Protein AF-0000000065814463 (afdb_homodimer)

InterPro domains:
  IPR010152 CRISPR-associated protein Cas2 subtype [PF09707] (3-88)
  IPR010152 CRISPR-associated protein Cas2 subtype [TIGR01873] (3-88)

pLDDT: mean 86.1, std 22.89, range [29.83, 98.94]

Nearest PDB structures (foldseek):
  4qdl-assembly1_E  TM=9.539E-01  e=2.014E-14  Escherichia coli K-12
  4p6i-assembly1_A  TM=9.566E-01  e=2.550E-14  Escherichia coli K-12
  5dlj-assembly1_E  TM=9.667E-01  e=2.694E-13  Escherichia coli K-12
  4mak-assembly1_A  TM=1.004E+00  e=9.852E-13  Escherichia coli str. K-12 substr. MG1655
  8fyc-assembly1_A  TM=8.448E-01  e=1.968E-08  Megasphaera

GO terms:
  GO:0005515 protein binding (F, IPI)
  GO:0043571 maintenance of CRISPR repeat elements (P, IMP)
  GO:0043571 maintenance of CRISPR repeat elements (P, IDA)
  GO:0099048 CRISPR-cas system (P, IDA)

Radius of gyration: 15.55 Å; Cα contacts (8 Å, |Δi|>4): 376; chains: 2; bounding box: 33×39×37 Å

Foldseek 3Di:
DWKKKKAKFPFDVVLVVVLVVAWDPPDVRITMHDDDPVVVVVNVVSCVVGRVQMKMKMKIADPDPVRIDIFIDHDQTQGQQPDPPPSDRDGPDD/DWKKKKAKFPFDVVLVVVLVVAWDPPDVRITMHDDDPVVVVVNVVSCVVGRVQMKMKMKIADPDPVRIDIFIDHDQTQGQQPDDPPSDRDGPDD

Secondary structure (DSSP, 8-state):
-EEEEEEEES--HHHHHHHHHHSEEEETTEEEEEE-HHHHHHHHHHHHHH-TT-EEEEEEE-SSTTSEEEEEESTT-------SSS--------/-EEEEEEEES--HHHHHHHHHHSEEEETTEEEEEE-HHHHHHHHHHHHHH-TT-EEEEEEE-SSTTSEEEEEESTT-------SSS--------

Solvent-accessible surface area (backbone atoms only — not comparable to full-atom values): 10338 Å² total; per-residue (Å²): 114,34,29,35,40,39,39,50,42,78,51,46,69,67,41,54,56,57,49,54,74,74,27,47,70,68,42,98,45,33,28,40,36,55,39,41,73,68,54,50,52,52,51,50,53,49,45,74,73,42,28,78,90,12,37,35,41,38,36,34,47,44,91,54,95,61,22,52,53,58,44,50,43,48,90,88,37,30,54,58,40,81,34,70,94,71,56,55,79,51,71,69,80,129,116,32,28,36,39,38,39,50,43,78,52,46,68,68,43,55,56,57,48,53,74,75,27,45,69,66,41,98,45,32,30,40,36,55,39,41,72,65,55,51,52,51,52,49,51,51,45,73,73,43,29,78,91,11,38,35,42,38,37,34,47,44,91,53,96,63,21,52,52,57,46,50,43,48,88,88,36,31,53,58,38,81,35,70,92,70,58,55,77,52,71,70,80,130

Structure (mmCIF, N/CA/C/O backbone):
data_AF-0000000065814463-model_v1
#
loop_
_entity.id
_enti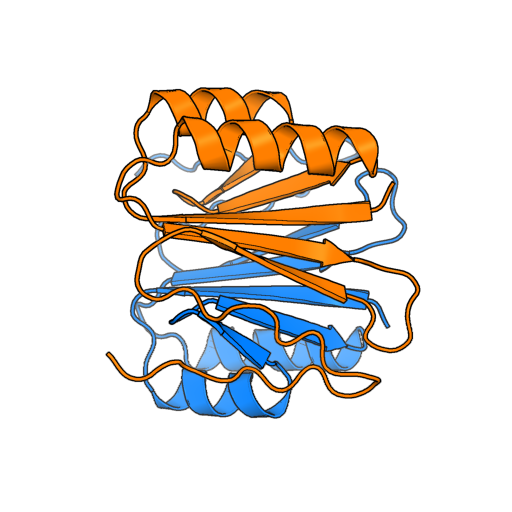ty.type
_entity.pdbx_description
1 polymer 'CRISPR-associated endoribonuclease Cas2'
#
loop_
_atom_site.group_PDB
_atom_site.id
_atom_site.type_symbol
_atom_site.label_atom_id
_atom_site.label_alt_id
_atom_site.label_comp_id
_atom_site.label_asym_id
_atom_site.label_entity_id
_atom_site.label_seq_id
_atom_site.pdbx_PDB_ins_code
_atom_site.Cartn_x
_atom_site.Cartn_y
_atom_site.Cartn_z
_atom_site.occupancy
_atom_site.B_iso_or_equiv
_atom_site.auth_seq_id
_atom_site.auth_comp_id
_atom_site.auth_asym_id
_atom_site.auth_atom_id
_atom_site.pdbx_PDB_model_num
ATOM 1 N N . MET A 1 1 ? -15.93 -7.449 -4.41 1 96.94 1 MET A N 1
ATOM 2 C CA . MET A 1 1 ? -14.617 -6.914 -4.762 1 96.94 1 MET A CA 1
ATOM 3 C C . MET A 1 1 ? -14.117 -5.965 -3.682 1 96.94 1 MET A C 1
ATOM 5 O O . MET A 1 1 ? -14.906 -5.418 -2.908 1 96.94 1 MET A O 1
ATOM 9 N N . SER A 1 2 ? -12.758 -5.91 -3.512 1 98.12 2 SER A N 1
ATOM 10 C CA . SER A 1 2 ? -12.172 -4.977 -2.557 1 98.12 2 SER A CA 1
ATOM 11 C C . SER A 1 2 ? -10.789 -4.52 -3.004 1 98.12 2 SER A C 1
ATOM 13 O O . SER A 1 2 ? -10.062 -5.266 -3.668 1 98.12 2 SER A O 1
ATOM 15 N N . MET A 1 3 ? -10.5 -3.34 -2.605 1 98.81 3 MET A N 1
ATOM 16 C CA . MET A 1 3 ? -9.18 -2.803 -2.904 1 98.81 3 MET A CA 1
ATOM 17 C C . MET A 1 3 ? -8.086 -3.68 -2.303 1 98.81 3 MET A C 1
ATOM 19 O O . MET A 1 3 ? -8.195 -4.117 -1.157 1 98.81 3 MET A O 1
ATOM 23 N N . LEU A 1 4 ? -7.074 -3.918 -3.133 1 98.94 4 LEU A N 1
ATOM 24 C CA . LEU A 1 4 ? -5.863 -4.633 -2.756 1 98.94 4 LEU A CA 1
ATOM 25 C C . LEU A 1 4 ? -4.621 -3.816 -3.094 1 98.94 4 LEU A C 1
ATOM 27 O O . LEU A 1 4 ? -4.539 -3.223 -4.172 1 98.94 4 LEU A O 1
ATOM 31 N N . VAL A 1 5 ? -3.678 -3.789 -2.15 1 98.94 5 VAL A N 1
ATOM 32 C CA . VAL A 1 5 ? -2.371 -3.197 -2.406 1 98.94 5 VAL A CA 1
ATOM 33 C C . VAL A 1 5 ? -1.274 -4.227 -2.146 1 98.94 5 VAL A C 1
ATOM 35 O O . VAL A 1 5 ? -1.29 -4.914 -1.123 1 98.94 5 VAL A O 1
ATOM 38 N N . VAL A 1 6 ? -0.369 -4.367 -3.049 1 98.94 6 VAL A N 1
ATOM 39 C CA . VAL A 1 6 ? 0.815 -5.203 -2.889 1 98.94 6 VAL A CA 1
ATOM 40 C C . VAL A 1 6 ? 2.074 -4.348 -3.014 1 98.94 6 VAL A C 1
ATOM 42 O O . VAL A 1 6 ? 2.248 -3.631 -4 1 98.94 6 VAL A O 1
ATOM 45 N N . VAL A 1 7 ? 2.904 -4.414 -2.047 1 98.69 7 VAL A N 1
ATOM 46 C CA . VAL A 1 7 ? 4.184 -3.713 -2.051 1 98.69 7 VAL A CA 1
ATOM 47 C C . VAL A 1 7 ? 5.328 -4.727 -2.084 1 98.69 7 VAL A C 1
ATOM 49 O O . VAL A 1 7 ? 5.387 -5.633 -1.251 1 98.69 7 VAL A O 1
ATOM 52 N N . THR A 1 8 ? 6.199 -4.57 -3.049 1 98.44 8 THR A N 1
ATOM 53 C CA . THR A 1 8 ? 7.277 -5.539 -3.203 1 98.44 8 THR A CA 1
ATOM 54 C C . THR A 1 8 ? 8.641 -4.859 -3.1 1 98.44 8 THR A C 1
ATOM 56 O O . THR A 1 8 ? 8.797 -3.705 -3.506 1 98.44 8 THR A O 1
ATOM 59 N N . GLU A 1 9 ? 9.586 -5.574 -2.551 1 96.31 9 GLU A N 1
ATOM 60 C CA . GLU A 1 9 ? 11 -5.215 -2.531 1 96.31 9 GLU A CA 1
ATOM 61 C C . GLU A 1 9 ? 11.875 -6.41 -2.896 1 96.31 9 GLU A C 1
ATOM 63 O O . GLU A 1 9 ? 11.75 -7.484 -2.297 1 96.31 9 GLU A O 1
ATOM 68 N N . ASN A 1 10 ? 12.742 -6.188 -3.906 1 96.62 10 ASN A N 1
ATOM 69 C CA . ASN A 1 10 ? 13.75 -7.18 -4.266 1 96.62 10 ASN A CA 1
ATOM 70 C C . ASN A 1 10 ? 13.117 -8.508 -4.664 1 96.62 10 ASN A C 1
ATOM 72 O O . ASN A 1 10 ? 13.508 -9.562 -4.168 1 96.62 10 ASN A O 1
ATOM 76 N N . VAL A 1 11 ? 12.102 -8.477 -5.547 1 98.19 11 VAL A N 1
ATOM 77 C CA . VAL A 1 11 ? 11.461 -9.695 -6.035 1 98.19 11 VAL A CA 1
ATOM 78 C C . VAL A 1 11 ? 11.867 -9.953 -7.484 1 98.19 11 VAL A C 1
ATOM 80 O O . VAL A 1 11 ? 12.188 -9.016 -8.219 1 98.19 11 VAL A O 1
ATOM 83 N N . PRO A 1 12 ? 11.82 -11.164 -7.906 1 98.56 12 PRO A N 1
ATOM 84 C CA . PRO A 1 12 ? 12.219 -11.469 -9.281 1 98.56 12 PRO A CA 1
ATOM 85 C C . PRO A 1 12 ? 11.25 -10.883 -10.312 1 98.56 12 PRO A C 1
ATOM 87 O O . PRO A 1 12 ? 10.062 -10.742 -10.039 1 98.56 12 PRO A O 1
ATOM 90 N N . PRO A 1 13 ? 11.727 -10.547 -11.547 1 98.12 13 PRO A N 1
ATOM 91 C CA . PRO A 1 13 ? 10.891 -9.992 -12.609 1 98.12 13 PRO A CA 1
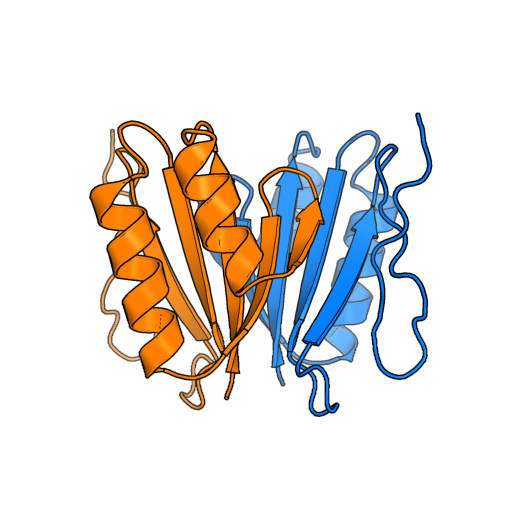ATOM 92 C C . PRO A 1 13 ? 9.68 -10.867 -12.922 1 98.12 13 PRO A C 1
ATOM 94 O O . PRO A 1 13 ? 8.617 -10.352 -13.281 1 98.12 13 PRO A O 1
ATOM 97 N N . ARG A 1 14 ? 9.828 -12.109 -12.758 1 98.56 14 ARG A N 1
ATOM 98 C CA . ARG A 1 14 ? 8.727 -13.016 -13.047 1 98.56 14 ARG A CA 1
ATOM 99 C C . ARG A 1 14 ? 7.523 -12.727 -12.156 1 98.56 14 ARG A C 1
ATOM 101 O O . ARG A 1 14 ? 6.383 -12.742 -12.625 1 98.56 14 ARG A O 1
ATOM 108 N N . LEU A 1 15 ? 7.793 -12.516 -10.922 1 98.75 15 LEU A N 1
ATOM 109 C CA . LEU A 1 15 ? 6.688 -12.18 -10.023 1 98.75 15 LEU A CA 1
ATOM 110 C C . LEU A 1 15 ? 6.066 -10.844 -10.406 1 98.75 15 LEU A C 1
ATOM 112 O O . LEU A 1 15 ? 4.84 -10.703 -10.398 1 98.75 15 LEU A O 1
ATOM 116 N N . ARG A 1 16 ? 6.918 -9.906 -10.727 1 98.62 16 ARG A N 1
ATOM 117 C CA . ARG A 1 16 ? 6.41 -8.602 -11.133 1 98.62 16 ARG A CA 1
ATOM 118 C C . ARG A 1 16 ? 5.457 -8.727 -12.32 1 98.62 16 ARG A C 1
ATOM 120 O O . ARG A 1 16 ? 4.398 -8.094 -12.344 1 98.62 16 ARG A O 1
ATOM 127 N N . GLY A 1 17 ? 5.914 -9.547 -13.281 1 98.19 17 GLY A N 1
ATOM 128 C CA . GLY A 1 17 ? 5.074 -9.781 -14.445 1 98.19 17 GLY A CA 1
ATOM 129 C C . GLY A 1 17 ? 3.742 -10.422 -14.102 1 98.19 17 GLY A C 1
ATOM 130 O O . GLY A 1 17 ? 2.707 -10.055 -14.664 1 98.19 17 GLY A O 1
ATOM 131 N N . ARG A 1 18 ? 3.701 -11.344 -13.18 1 98.31 18 ARG A N 1
ATOM 132 C CA . ARG A 1 18 ? 2.475 -12.016 -12.766 1 98.31 18 ARG A CA 1
ATOM 133 C C . ARG A 1 18 ? 1.528 -11.047 -12.062 1 98.31 18 ARG A C 1
ATOM 135 O O . ARG A 1 18 ? 0.323 -11.055 -12.32 1 98.31 18 ARG A O 1
ATOM 142 N N . LEU A 1 19 ? 2.074 -10.211 -11.188 1 98.75 19 LEU A N 1
ATOM 143 C CA . LEU A 1 19 ? 1.25 -9.25 -10.461 1 98.75 19 LEU A CA 1
ATOM 144 C C . LEU A 1 19 ? 0.574 -8.273 -11.414 1 98.75 19 LEU A C 1
ATOM 146 O O . LEU A 1 19 ? -0.575 -7.883 -11.195 1 98.75 19 LEU A O 1
ATOM 150 N N . ALA A 1 20 ? 1.27 -7.914 -12.508 1 97.75 20 ALA A N 1
ATOM 151 C CA . ALA A 1 20 ? 0.79 -6.918 -13.469 1 97.75 20 ALA A CA 1
ATOM 152 C C . ALA A 1 20 ? -0.396 -7.457 -14.266 1 97.75 20 ALA A C 1
ATOM 154 O O . ALA A 1 20 ? -1.101 -6.691 -14.93 1 97.75 20 ALA A O 1
ATOM 155 N N . ILE A 1 21 ? -0.687 -8.727 -14.195 1 97.62 21 ILE A N 1
ATOM 156 C CA . ILE A 1 21 ? -1.855 -9.312 -14.844 1 97.62 21 ILE A CA 1
ATOM 157 C C . ILE A 1 21 ? -3.125 -8.844 -14.133 1 97.62 21 ILE A C 1
ATOM 159 O O . ILE A 1 21 ? -4.152 -8.617 -14.781 1 97.62 21 ILE A O 1
ATOM 163 N N . TRP A 1 22 ? -3.035 -8.68 -12.844 1 98.06 22 TRP A N 1
ATOM 164 C CA . TRP A 1 22 ? -4.238 -8.445 -12.055 1 98.06 22 TRP A CA 1
ATOM 165 C C . TRP A 1 22 ? -4.277 -7.012 -11.523 1 98.06 22 TRP A C 1
ATOM 167 O O . TRP A 1 22 ? -5.352 -6.477 -11.234 1 98.06 22 TRP A O 1
ATOM 177 N N . LEU A 1 23 ? -3.057 -6.426 -11.359 1 98.62 23 LEU A N 1
ATOM 178 C CA . LEU A 1 23 ? -2.951 -5.172 -10.617 1 98.62 23 LEU A CA 1
ATOM 179 C C . LEU A 1 23 ? -2.248 -4.105 -11.453 1 98.62 23 LEU A C 1
ATOM 181 O O . LEU A 1 23 ? -1.504 -4.43 -12.383 1 98.62 23 LEU A O 1
ATOM 185 N N . LEU A 1 24 ? -2.473 -2.85 -11.094 1 97.62 24 LEU A N 1
ATOM 186 C CA . LEU A 1 24 ? -1.787 -1.702 -11.672 1 97.62 24 LEU A CA 1
ATOM 187 C C . LEU A 1 24 ? -0.558 -1.328 -10.852 1 97.62 24 LEU A C 1
ATOM 189 O O . LEU A 1 24 ? -0.661 -1.088 -9.648 1 97.62 24 LEU A O 1
ATOM 193 N N . GLU A 1 25 ? 0.596 -1.266 -11.461 1 97.5 25 GLU A N 1
ATOM 194 C CA . GLU A 1 25 ? 1.777 -0.756 -10.773 1 97.5 25 GLU A CA 1
ATOM 195 C C . GLU A 1 25 ? 1.806 0.77 -10.781 1 97.5 25 GLU A C 1
ATOM 197 O O . GLU A 1 25 ? 2.051 1.385 -11.82 1 97.5 25 GLU A O 1
ATOM 202 N N . VAL A 1 26 ? 1.657 1.368 -9.656 1 96.06 26 VAL A N 1
ATOM 203 C CA . VAL A 1 26 ? 1.483 2.816 -9.617 1 96.06 26 VAL A CA 1
ATOM 204 C C . VAL A 1 26 ? 2.83 3.492 -9.359 1 96.06 26 VAL A C 1
ATOM 206 O O . VAL A 1 26 ? 2.975 4.699 -9.578 1 96.06 26 VAL A O 1
ATOM 209 N N . ARG A 1 27 ? 3.74 2.719 -8.852 1 95.69 27 ARG A N 1
ATOM 210 C CA . ARG A 1 27 ? 5.16 3.016 -8.695 1 95.69 27 ARG A CA 1
ATOM 211 C C . ARG A 1 27 ? 5.984 1.732 -8.609 1 95.69 27 ARG A C 1
ATOM 213 O O . ARG A 1 27 ? 5.449 0.667 -8.297 1 95.69 27 ARG A O 1
ATOM 220 N N . ALA A 1 28 ? 7.262 1.893 -8.883 1 94.56 28 ALA A N 1
ATOM 221 C CA . ALA A 1 28 ? 8.102 0.699 -8.844 1 94.56 28 ALA A CA 1
ATOM 222 C C . ALA A 1 28 ? 7.871 -0.099 -7.566 1 94.56 28 ALA A C 1
ATOM 224 O O . ALA A 1 28 ? 8.148 0.384 -6.469 1 94.56 28 ALA A O 1
ATOM 225 N N . GLY A 1 29 ? 7.242 -1.27 -7.688 1 96.88 29 GLY A N 1
ATOM 226 C CA . GLY A 1 29 ? 7.07 -2.209 -6.59 1 96.88 29 GLY A CA 1
ATOM 227 C C . GLY A 1 29 ? 5.773 -2.004 -5.828 1 96.88 29 GLY A C 1
ATOM 228 O O . GLY A 1 29 ? 5.512 -2.691 -4.84 1 96.88 29 GLY A O 1
ATOM 229 N N . VAL A 1 30 ? 4.969 -1.026 -6.246 1 98.31 30 VAL A N 1
ATOM 230 C CA . VAL A 1 30 ? 3.695 -0.766 -5.582 1 98.31 30 VAL A CA 1
ATOM 231 C C . VAL A 1 30 ? 2.545 -1.012 -6.555 1 98.31 30 VAL A C 1
ATOM 233 O O . VAL A 1 30 ? 2.412 -0.308 -7.559 1 98.31 30 VAL A O 1
ATOM 236 N N . TYR A 1 31 ? 1.703 -1.987 -6.195 1 98.62 31 TYR A N 1
ATOM 237 C CA . TYR A 1 31 ? 0.613 -2.432 -7.055 1 98.62 31 TYR A CA 1
ATOM 238 C C . TYR A 1 31 ? -0.736 -2.23 -6.375 1 98.62 31 TYR A C 1
ATOM 240 O O . TYR A 1 31 ? -0.88 -2.488 -5.18 1 98.62 31 TYR A O 1
ATOM 248 N N . VAL A 1 32 ? -1.715 -1.785 -7.152 1 98.81 32 VAL A N 1
ATOM 249 C CA . VAL A 1 32 ? -3.057 -1.571 -6.621 1 98.81 32 VAL A CA 1
ATOM 250 C C . VAL A 1 32 ? -4.09 -2.178 -7.57 1 98.81 32 VAL A C 1
ATOM 252 O O . VAL A 1 32 ? -3.92 -2.137 -8.789 1 98.81 32 VAL A O 1
ATOM 255 N N . GLY A 1 33 ? -5.121 -2.754 -7.031 1 98.62 33 GLY A N 1
ATOM 256 C CA . GLY A 1 33 ? -6.223 -3.279 -7.82 1 98.62 33 GLY A CA 1
ATOM 257 C C . GLY A 1 33 ? -7.496 -3.463 -7.016 1 98.62 33 GLY A C 1
ATOM 258 O O . GLY A 1 33 ? -7.512 -3.236 -5.805 1 98.62 33 GLY A O 1
ATOM 259 N N . ASP A 1 34 ? -8.57 -3.689 -7.652 1 98.62 34 ASP A N 1
ATOM 260 C CA . ASP A 1 34 ? -9.859 -4.086 -7.09 1 98.62 34 ASP A CA 1
ATOM 261 C C . ASP A 1 34 ? -10.219 -5.512 -7.504 1 98.62 34 ASP A C 1
ATOM 263 O O . ASP A 1 34 ? -10.586 -5.758 -8.656 1 98.62 34 ASP A O 1
ATOM 267 N N . VAL A 1 35 ? -10.109 -6.41 -6.504 1 98.56 35 VAL A N 1
ATOM 268 C CA . VAL A 1 35 ? -10.148 -7.816 -6.891 1 98.56 35 VAL A CA 1
ATOM 269 C C . VAL A 1 35 ? -11.094 -8.578 -5.965 1 98.56 35 VAL A C 1
ATOM 271 O O . VAL A 1 35 ? -11.406 -8.117 -4.867 1 98.56 35 VAL A O 1
ATOM 274 N N . SER A 1 36 ? -11.5 -9.758 -6.445 1 98.5 36 SER A N 1
ATOM 275 C CA . SER A 1 36 ? -12.273 -10.68 -5.609 1 98.5 36 SER A CA 1
ATOM 276 C C . SER A 1 36 ? -11.383 -11.352 -4.57 1 98.5 36 SER A C 1
ATOM 278 O O . SER A 1 36 ? -10.156 -11.367 -4.707 1 98.5 36 SER A O 1
ATOM 280 N N . ALA A 1 37 ? -12.062 -11.961 -3.6 1 98.25 37 ALA A N 1
ATOM 281 C CA . ALA A 1 37 ? -11.336 -12.734 -2.598 1 98.25 37 ALA A CA 1
ATOM 282 C C . ALA A 1 37 ? -10.555 -13.883 -3.248 1 98.25 37 ALA A C 1
ATOM 284 O O . ALA A 1 37 ? -9.438 -14.195 -2.834 1 98.25 37 ALA A O 1
ATOM 285 N N . LYS A 1 38 ? -11.117 -14.477 -4.18 1 98.5 38 LYS A N 1
ATOM 286 C CA . LYS A 1 38 ? -10.484 -15.586 -4.887 1 98.5 38 LYS A CA 1
ATOM 287 C C . LYS A 1 38 ? -9.203 -15.125 -5.582 1 98.5 38 LYS A C 1
ATOM 289 O O . LYS A 1 38 ? -8.164 -15.781 -5.469 1 98.5 38 LYS A O 1
ATOM 294 N N . ILE A 1 39 ? -9.266 -14.023 -6.293 1 98.69 39 ILE A N 1
ATOM 295 C CA . ILE A 1 39 ? -8.102 -13.484 -6.988 1 98.69 39 ILE A CA 1
ATOM 296 C C . ILE A 1 39 ? -7.039 -13.07 -5.973 1 98.69 39 ILE A C 1
ATOM 298 O O . ILE A 1 39 ? -5.848 -13.297 -6.184 1 98.69 39 ILE A O 1
ATOM 302 N N . ARG A 1 40 ? -7.488 -12.547 -4.898 1 98.81 40 ARG A N 1
ATOM 303 C CA . ARG A 1 40 ? -6.566 -12.18 -3.828 1 98.81 40 ARG A CA 1
ATOM 304 C C . ARG A 1 40 ? -5.777 -13.391 -3.35 1 98.81 40 ARG A C 1
ATOM 306 O O . ARG A 1 40 ? -4.559 -13.32 -3.176 1 98.81 40 ARG A O 1
ATOM 313 N N . GLU A 1 41 ? -6.477 -14.461 -3.143 1 98.44 41 GLU A N 1
ATOM 314 C CA . GLU A 1 41 ? -5.824 -15.688 -2.695 1 98.44 41 GLU A CA 1
ATOM 315 C C . GLU A 1 41 ? -4.867 -16.219 -3.756 1 98.44 41 GLU A C 1
ATOM 317 O O . GLU A 1 41 ? -3.787 -16.719 -3.43 1 98.44 41 GLU A O 1
ATOM 322 N N . MET A 1 42 ? -5.25 -16.141 -4.969 1 98.5 42 MET A N 1
ATOM 323 C CA . MET A 1 42 ? -4.406 -16.562 -6.082 1 98.5 42 MET A CA 1
ATOM 324 C C . MET A 1 42 ? -3.129 -15.727 -6.145 1 98.5 42 MET A C 1
ATOM 326 O O . MET A 1 42 ? -2.043 -16.266 -6.367 1 98.5 42 MET A O 1
ATOM 330 N N . ILE A 1 43 ? -3.262 -14.453 -5.984 1 98.88 43 ILE A N 1
ATOM 331 C CA . ILE A 1 43 ? -2.107 -13.562 -5.992 1 98.88 43 ILE A CA 1
ATOM 332 C C . ILE A 1 43 ? -1.145 -13.953 -4.875 1 98.88 43 ILE A C 1
ATOM 334 O O . ILE A 1 43 ? 0.069 -14.016 -5.086 1 98.88 43 ILE A O 1
ATOM 338 N N . TRP A 1 44 ? -1.676 -14.258 -3.746 1 98.62 44 TRP A N 1
ATOM 339 C CA . TRP A 1 44 ? -0.815 -14.648 -2.635 1 98.62 44 TRP A CA 1
ATOM 340 C C . TRP A 1 44 ? -0.049 -15.93 -2.963 1 98.62 44 TRP A C 1
ATOM 342 O O . TRP A 1 44 ? 1.122 -16.062 -2.602 1 98.62 44 TRP A O 1
ATOM 352 N N . GLU A 1 45 ? -0.719 -16.844 -3.611 1 98.5 45 GLU A N 1
ATOM 353 C CA . GLU A 1 45 ? -0.055 -18.078 -4.016 1 98.5 45 GLU A CA 1
ATOM 354 C C . GLU A 1 45 ? 1.116 -17.781 -4.953 1 98.5 45 GLU A C 1
ATOM 356 O O . GLU A 1 45 ? 2.172 -18.422 -4.844 1 98.5 45 GLU A O 1
ATOM 361 N N . GLN A 1 46 ? 0.918 -16.828 -5.918 1 98.69 46 GLN A N 1
ATOM 362 C CA . GLN A 1 46 ? 2.01 -16.422 -6.801 1 98.69 46 GLN A CA 1
ATOM 363 C C . GLN A 1 46 ? 3.162 -15.812 -6.008 1 98.69 46 GLN A C 1
ATOM 365 O O . GLN A 1 46 ? 4.328 -16.109 -6.273 1 98.69 46 GLN A O 1
ATOM 370 N N . ILE A 1 47 ? 2.889 -15.031 -5.016 1 98.56 47 ILE A N 1
ATOM 371 C CA . ILE A 1 47 ? 3.891 -14.383 -4.18 1 98.56 47 ILE A CA 1
ATOM 372 C C . ILE A 1 47 ? 4.676 -15.438 -3.404 1 98.56 47 ILE A C 1
ATOM 374 O O . ILE A 1 47 ? 5.91 -15.445 -3.428 1 98.56 47 ILE A O 1
ATOM 378 N N . ALA A 1 48 ? 3.982 -16.312 -2.807 1 97.75 48 ALA A N 1
ATOM 379 C CA . ALA A 1 48 ? 4.605 -17.344 -1.983 1 97.75 48 ALA A CA 1
ATOM 380 C C . ALA A 1 48 ? 5.52 -18.234 -2.82 1 97.75 48 ALA A C 1
ATOM 382 O O . ALA A 1 48 ? 6.559 -18.688 -2.342 1 97.75 48 ALA A O 1
ATOM 383 N N . GLY A 1 49 ? 5.215 -18.438 -4.02 1 98 49 GLY A N 1
ATOM 384 C CA . GLY A 1 49 ? 5.949 -19.359 -4.879 1 98 49 GLY A CA 1
ATOM 385 C C . GLY A 1 49 ? 7.082 -18.688 -5.633 1 98 49 GLY A C 1
ATOM 386 O O . GLY A 1 49 ? 8.031 -19.359 -6.051 1 98 49 GLY A O 1
ATOM 387 N N . LEU A 1 50 ? 6.969 -17.312 -5.809 1 98.44 50 LEU A N 1
ATOM 388 C CA . LEU A 1 50 ? 7.871 -16.703 -6.781 1 98.44 50 LEU A CA 1
ATOM 389 C C . LEU A 1 50 ? 8.703 -15.602 -6.145 1 98.44 50 LEU A C 1
ATOM 391 O O . LEU A 1 50 ? 9.656 -15.109 -6.746 1 98.44 50 LEU A O 1
ATOM 395 N N . ALA A 1 51 ? 8.492 -15.156 -4.844 1 97.81 51 ALA A N 1
ATOM 396 C CA . ALA A 1 51 ? 9.125 -13.969 -4.273 1 97.81 51 ALA A CA 1
ATOM 397 C C . ALA A 1 51 ? 10.562 -14.25 -3.869 1 97.81 51 ALA A C 1
ATOM 399 O O . ALA A 1 51 ? 11.375 -13.328 -3.742 1 97.81 51 ALA A O 1
ATOM 400 N N . GLU A 1 52 ? 10.891 -15.578 -3.697 1 96.81 52 GLU A N 1
ATOM 401 C CA . GLU A 1 52 ? 12.242 -15.961 -3.299 1 96.81 52 GLU A CA 1
ATOM 402 C C . GLU A 1 52 ? 12.688 -15.203 -2.051 1 96.81 52 GLU A C 1
ATOM 404 O O . GLU A 1 52 ? 12.039 -15.289 -1.004 1 96.81 52 GLU A O 1
ATOM 409 N N . GLU A 1 53 ? 13.766 -14.453 -2.084 1 95.06 53 GLU A N 1
ATOM 410 C CA . GLU A 1 53 ? 14.297 -13.766 -0.908 1 95.06 53 GLU A CA 1
ATOM 411 C C . GLU A 1 53 ? 13.719 -12.359 -0.787 1 95.06 53 GLU A C 1
ATOM 413 O O . GLU A 1 53 ? 14.203 -11.555 0.013 1 95.06 53 GLU A O 1
ATOM 418 N N . GLY A 1 54 ? 12.75 -12.086 -1.687 1 97.06 54 GLY A N 1
ATOM 419 C CA . GLY A 1 54 ? 12.164 -10.758 -1.66 1 97.06 54 GLY A CA 1
ATOM 420 C C . GLY A 1 54 ? 11.234 -10.539 -0.479 1 97.06 54 GLY A C 1
ATOM 421 O O . GLY A 1 54 ? 11.047 -11.43 0.347 1 97.06 54 GLY A O 1
ATOM 422 N N . ASN A 1 55 ? 10.789 -9.367 -0.294 1 96.31 55 ASN A N 1
ATOM 423 C CA . ASN A 1 55 ? 9.828 -8.961 0.723 1 96.31 55 ASN A CA 1
ATOM 424 C C . ASN A 1 55 ? 8.531 -8.445 0.097 1 96.31 55 ASN A C 1
ATOM 426 O O . ASN A 1 55 ? 8.562 -7.75 -0.919 1 96.31 55 ASN A O 1
ATOM 430 N N . VAL A 1 56 ? 7.434 -8.844 0.707 1 98.19 56 VAL A N 1
ATOM 431 C CA . VAL A 1 56 ? 6.148 -8.414 0.17 1 98.19 56 VAL A CA 1
ATOM 432 C C . VAL A 1 56 ? 5.199 -8.07 1.316 1 98.19 56 VAL A C 1
ATOM 434 O O . VAL A 1 56 ? 5.141 -8.781 2.318 1 98.19 56 VAL A O 1
ATOM 437 N N . VAL A 1 57 ? 4.535 -7.008 1.218 1 98.12 57 VAL A N 1
ATOM 438 C CA . VAL A 1 57 ? 3.328 -6.723 1.988 1 98.12 57 VAL A CA 1
ATOM 439 C C . VAL A 1 57 ? 2.102 -6.812 1.083 1 98.12 57 VAL A C 1
ATOM 441 O O . VAL A 1 57 ? 2.102 -6.277 -0.027 1 98.12 57 VAL A O 1
ATOM 444 N N . MET A 1 58 ? 1.071 -7.477 1.459 1 98.81 58 MET A N 1
ATOM 445 C CA . MET A 1 58 ? -0.24 -7.465 0.817 1 98.81 58 MET A CA 1
ATOM 446 C C . MET A 1 58 ? -1.319 -7.004 1.792 1 98.81 58 MET A C 1
ATOM 448 O O . MET A 1 58 ? -1.484 -7.59 2.863 1 98.81 58 MET A O 1
ATOM 452 N N . ALA A 1 59 ? -1.979 -5.945 1.522 1 98.69 59 ALA A N 1
ATOM 453 C CA . ALA A 1 59 ? -3.049 -5.387 2.346 1 98.69 59 ALA A CA 1
ATOM 454 C C . ALA A 1 59 ? -4.336 -5.227 1.541 1 98.69 59 ALA A C 1
ATOM 456 O O . ALA A 1 59 ? -4.293 -4.902 0.351 1 98.69 59 ALA A O 1
ATOM 457 N N . TRP A 1 60 ? -5.488 -5.414 2.191 1 98.81 60 TRP A N 1
ATOM 458 C CA . TRP A 1 60 ? -6.742 -5.297 1.455 1 98.81 60 TRP A CA 1
ATOM 459 C C . TRP A 1 60 ? -7.863 -4.816 2.367 1 98.81 60 TRP A C 1
ATOM 461 O O . TRP A 1 60 ? -7.797 -4.98 3.586 1 98.81 60 TRP A O 1
ATOM 471 N N . ALA A 1 61 ? -8.836 -4.18 1.743 1 98.75 61 ALA A N 1
ATOM 472 C CA . ALA A 1 61 ? -9.992 -3.65 2.455 1 98.75 61 ALA A CA 1
ATOM 473 C C . ALA A 1 61 ? -10.953 -4.77 2.857 1 98.75 61 ALA A C 1
ATOM 475 O O . ALA A 1 61 ? -11.18 -5.703 2.084 1 98.75 61 ALA A O 1
ATOM 476 N N . THR A 1 62 ? -11.398 -4.719 4.059 1 97.38 62 THR A N 1
ATOM 477 C CA . THR A 1 62 ? -12.43 -5.637 4.551 1 97.38 62 THR A CA 1
ATOM 478 C C . THR A 1 62 ? -13.578 -4.867 5.191 1 97.38 62 THR A C 1
ATOM 480 O O . THR A 1 62 ? -13.469 -3.662 5.434 1 97.38 62 THR A O 1
ATOM 483 N N . ASN A 1 63 ? -14.695 -5.59 5.406 1 94.69 63 ASN A N 1
ATOM 484 C CA . ASN A 1 63 ? -15.852 -4.98 6.051 1 94.69 63 ASN A CA 1
ATOM 485 C C . ASN A 1 63 ? -15.836 -5.199 7.559 1 94.69 63 ASN A C 1
ATOM 487 O O . ASN A 1 63 ? -16.812 -4.918 8.242 1 94.69 63 ASN A O 1
ATOM 491 N N . THR A 1 64 ? -14.719 -5.652 8.023 1 92.94 64 THR A N 1
ATOM 492 C CA . THR A 1 64 ? -14.609 -5.809 9.469 1 92.94 64 THR A CA 1
ATOM 493 C C . THR A 1 64 ? -14.453 -4.449 10.148 1 92.94 64 THR A C 1
ATOM 495 O O . THR A 1 64 ? -14.328 -3.424 9.477 1 92.94 64 THR A O 1
ATOM 498 N N . GLU A 1 65 ? -14.414 -4.414 11.484 1 92.19 65 GLU A N 1
ATOM 499 C CA . GLU A 1 65 ? -14.297 -3.184 12.266 1 92.19 65 GLU A CA 1
ATOM 500 C C . GLU A 1 65 ? -12.984 -2.465 11.961 1 92.19 65 GLU A C 1
ATOM 502 O O . GLU A 1 65 ? -12.945 -1.233 11.906 1 92.19 65 GLU A O 1
ATOM 507 N N . THR A 1 66 ? -11.922 -3.225 11.68 1 94.88 66 THR A N 1
ATOM 508 C CA . THR A 1 66 ? -10.617 -2.637 11.414 1 94.88 66 THR A CA 1
ATOM 509 C C . THR A 1 66 ? -10.578 -2.012 10.023 1 94.88 66 THR A C 1
ATOM 511 O O . THR A 1 66 ? -9.758 -1.13 9.758 1 94.88 66 THR A O 1
ATOM 514 N N . GLY A 1 67 ? -11.43 -2.518 9.148 1 96.88 67 GLY A N 1
ATOM 515 C CA . GLY A 1 67 ? -11.562 -1.973 7.809 1 96.88 67 GLY A CA 1
ATOM 516 C C . GLY A 1 67 ? -10.547 -2.535 6.832 1 96.88 67 GLY A C 1
ATOM 517 O O . GLY A 1 67 ? -10.602 -2.246 5.633 1 96.88 67 GLY A O 1
ATOM 518 N N . PHE A 1 68 ? -9.57 -3.297 7.43 1 98.19 68 PHE A N 1
ATOM 519 C CA . PHE A 1 68 ? -8.547 -3.859 6.555 1 98.19 68 PHE A CA 1
ATOM 520 C C . PHE A 1 68 ? -7.906 -5.086 7.188 1 98.19 68 PHE A C 1
ATOM 522 O O . PHE A 1 68 ? -8.055 -5.316 8.391 1 98.19 68 PHE A O 1
ATOM 529 N N . GLU A 1 69 ? -7.211 -5.855 6.355 1 97.5 69 GLU A N 1
ATOM 530 C CA . GLU A 1 69 ? -6.32 -6.949 6.738 1 97.5 69 GLU A CA 1
ATOM 531 C C . GLU A 1 69 ? -5.02 -6.906 5.941 1 97.5 69 GLU A C 1
ATOM 533 O O . GLU A 1 69 ? -4.914 -6.176 4.953 1 97.5 69 GLU A O 1
ATOM 538 N N . PHE A 1 70 ? -3.988 -7.625 6.395 1 97.31 70 PHE A N 1
ATOM 539 C CA . PHE A 1 70 ? -2.74 -7.68 5.641 1 97.31 70 PHE A CA 1
ATOM 540 C C . PHE A 1 70 ? -1.963 -8.945 5.973 1 97.31 70 PHE A C 1
ATOM 542 O O . PHE A 1 70 ? -2.234 -9.602 6.984 1 97.31 70 PHE A O 1
ATOM 549 N N . GLN A 1 71 ? -1.094 -9.258 5.07 1 96.06 71 GLN A N 1
ATOM 550 C CA . GLN A 1 71 ? -0.096 -10.305 5.254 1 96.06 71 GLN A CA 1
ATOM 551 C C . GLN A 1 71 ? 1.26 -9.875 4.703 1 96.06 71 GLN A C 1
ATOM 553 O O . GLN A 1 71 ? 1.336 -8.992 3.842 1 96.06 71 GLN A O 1
ATOM 558 N N . THR A 1 72 ? 2.275 -10.445 5.281 1 96.69 72 THR A N 1
ATOM 559 C CA . THR A 1 72 ? 3.627 -10.148 4.824 1 96.69 72 THR A CA 1
ATOM 560 C C . THR A 1 72 ? 4.355 -11.422 4.41 1 96.69 72 THR A C 1
ATOM 562 O O . THR A 1 72 ? 4.035 -12.508 4.895 1 96.69 72 THR A O 1
ATOM 565 N N . PHE A 1 73 ? 5.23 -11.312 3.482 1 96.06 73 PHE A N 1
ATOM 566 C CA . PHE A 1 73 ? 6.148 -12.352 3.029 1 96.06 73 PHE A CA 1
ATOM 567 C C . PHE A 1 73 ? 7.594 -11.891 3.154 1 96.06 73 PHE A C 1
ATOM 569 O O . PHE A 1 73 ? 7.91 -10.734 2.844 1 96.06 73 PHE A O 1
ATOM 576 N N . GLY A 1 74 ? 8.539 -12.836 3.584 1 93.81 74 GLY A N 1
ATOM 577 C CA . GLY A 1 74 ? 9.961 -12.531 3.689 1 93.81 74 GLY A CA 1
ATOM 578 C C . GLY A 1 74 ? 10.438 -12.414 5.121 1 93.81 74 GLY A C 1
ATOM 579 O O . GLY A 1 74 ? 9.68 -12.656 6.062 1 93.81 74 GLY A O 1
ATOM 580 N N . LEU A 1 75 ? 11.75 -12.367 5.453 1 78.69 75 LEU A N 1
ATOM 581 C CA . LEU A 1 75 ? 12.414 -12.484 6.746 1 78.69 75 LEU A CA 1
ATOM 582 C C . LEU A 1 75 ? 11.836 -11.484 7.746 1 78.69 75 LEU A C 1
ATOM 584 O O . LEU A 1 75 ? 11.688 -11.797 8.93 1 78.69 75 LEU A O 1
ATOM 588 N N . ASN A 1 76 ? 11.75 -10.234 7.48 1 63.22 76 ASN A N 1
ATOM 589 C CA . ASN A 1 76 ? 11.242 -9.305 8.484 1 63.22 76 ASN A CA 1
ATOM 590 C C . ASN A 1 76 ? 9.719 -9.242 8.469 1 63.22 76 ASN A C 1
ATOM 592 O O . ASN A 1 76 ? 9.133 -8.156 8.453 1 63.22 76 ASN A O 1
ATOM 596 N N . ARG A 1 77 ? 9.195 -10.594 8.422 1 59.22 77 ARG A N 1
ATOM 597 C CA . ARG A 1 77 ? 7.738 -10.68 8.344 1 59.22 77 ARG A CA 1
ATOM 598 C C . ARG A 1 77 ? 7.09 -10.234 9.648 1 59.22 77 ARG A C 1
ATOM 600 O O . ARG A 1 77 ? 7.508 -10.656 10.734 1 59.22 77 ARG A O 1
ATOM 607 N N . ARG A 1 78 ? 6.496 -9.102 9.695 1 51.91 78 ARG A N 1
ATOM 608 C CA . ARG A 1 78 ? 5.547 -8.852 10.773 1 51.91 78 ARG A CA 1
ATOM 609 C C . ARG A 1 78 ? 4.293 -9.703 10.617 1 51.91 78 ARG A C 1
ATOM 611 O O . ARG A 1 78 ? 3.693 -9.734 9.539 1 51.91 78 ARG A O 1
ATOM 618 N N . THR A 1 79 ? 4.371 -10.984 11.102 1 48.41 79 THR A N 1
ATOM 619 C CA . THR A 1 79 ? 3.156 -11.781 10.992 1 48.41 79 THR A CA 1
ATOM 620 C C . THR A 1 79 ? 1.95 -11.016 11.523 1 48.41 79 THR A C 1
ATOM 622 O O . THR A 1 79 ? 1.997 -10.453 12.617 1 48.41 79 THR A O 1
ATOM 625 N N . PRO A 1 80 ? 0.917 -10.883 10.562 1 48.25 80 PRO A N 1
ATOM 626 C CA . PRO A 1 80 ? -0.3 -10.289 11.125 1 48.25 80 PRO A CA 1
ATOM 627 C C . PRO A 1 80 ? -0.736 -10.961 12.43 1 48.25 80 PRO A C 1
ATOM 629 O O . PRO A 1 80 ? -0.75 -12.188 12.523 1 48.25 80 PRO A O 1
ATOM 632 N N . VAL A 1 81 ? -0.324 -10.562 13.477 1 41.34 81 VAL A N 1
ATOM 633 C CA . VAL A 1 81 ? -0.896 -11.141 14.688 1 41.34 81 VAL A CA 1
ATOM 634 C C . VAL A 1 81 ? -2.416 -11.203 14.562 1 41.34 81 VAL A C 1
ATOM 636 O O . VAL A 1 81 ? -3.045 -10.258 14.086 1 41.34 81 VAL A O 1
ATOM 639 N N . ASP A 1 82 ? -2.881 -12.391 14.305 1 40.78 82 ASP A N 1
ATOM 640 C CA . ASP A 1 82 ? -4.316 -12.594 14.477 1 40.78 82 ASP A CA 1
ATOM 641 C C . ASP A 1 82 ? -4.852 -11.727 15.617 1 40.78 82 ASP A C 1
ATOM 643 O O . ASP A 1 82 ? -4.711 -12.078 16.797 1 40.78 82 ASP A O 1
ATOM 647 N N . LEU A 1 83 ? -4.539 -10.438 15.672 1 37.16 83 LEU A N 1
ATOM 648 C CA . LEU A 1 83 ? -5.168 -9.836 16.844 1 37.16 83 LEU A CA 1
ATOM 649 C C . LEU A 1 83 ? -6.664 -10.141 16.875 1 37.16 83 LEU A C 1
ATOM 651 O O . LEU A 1 83 ? -7.305 -10.227 15.82 1 37.16 83 LEU A O 1
ATOM 655 N N . ASP A 1 84 ? -7.293 -10.711 17.812 1 39.69 84 ASP A N 1
ATOM 656 C CA . ASP A 1 84 ? -8.703 -10.453 18.094 1 39.69 84 ASP A CA 1
ATOM 657 C C . ASP A 1 84 ? -9.125 -9.086 17.547 1 39.69 84 ASP A C 1
ATOM 659 O O . ASP A 1 84 ? -8.312 -8.367 16.953 1 39.69 84 ASP A O 1
ATOM 663 N N . GLY A 1 85 ? -9.906 -8.164 18.062 1 37.81 85 GLY A N 1
ATOM 664 C CA . GLY A 1 85 ? -10.227 -6.809 17.641 1 37.81 85 GLY A CA 1
ATOM 665 C C . GLY A 1 85 ? -9.008 -6.031 17.172 1 37.81 85 GLY A C 1
ATOM 666 O O . GLY A 1 85 ? -9.062 -5.32 16.156 1 37.81 85 GLY A O 1
ATOM 667 N N . LEU A 1 86 ? -7.887 -5.645 18 1 34.91 86 LEU A N 1
ATOM 668 C CA . LEU A 1 86 ? -6.742 -4.766 17.766 1 34.91 86 LEU A CA 1
ATOM 669 C C . LEU A 1 86 ? -5.574 -5.543 17.172 1 34.91 86 LEU A C 1
ATOM 671 O O . LEU A 1 86 ? -5.016 -6.426 17.828 1 34.91 86 LEU A O 1
ATOM 675 N N . ARG A 1 87 ? -5.543 -5.977 16.062 1 38.03 87 ARG A N 1
ATOM 676 C CA . ARG A 1 87 ? -4.41 -6.664 15.445 1 38.03 87 ARG A CA 1
ATOM 677 C C . ARG A 1 87 ? -3.115 -5.891 15.664 1 38.03 87 ARG A C 1
ATOM 679 O O . ARG A 1 87 ? -2.934 -4.805 15.102 1 38.03 87 ARG A O 1
ATOM 686 N N . LEU A 1 88 ? -2.49 -5.984 16.906 1 34.28 88 LEU A N 1
ATOM 687 C CA . LEU A 1 88 ? -1.225 -5.406 17.344 1 34.28 88 LEU A CA 1
ATOM 688 C C . LEU A 1 88 ? -0.053 -6.043 16.594 1 34.28 88 LEU A C 1
ATOM 690 O O . LEU A 1 88 ? -0.052 -7.25 16.344 1 34.28 88 LEU A O 1
ATOM 694 N N . VAL A 1 89 ? 0.637 -5.34 15.852 1 39.56 89 VAL A N 1
ATOM 695 C CA . VAL A 1 89 ? 1.757 -5.73 15 1 39.56 89 VAL A CA 1
ATOM 696 C C . VAL A 1 89 ? 2.934 -6.176 15.867 1 39.56 89 VAL A C 1
ATOM 698 O O . VAL A 1 89 ? 3.365 -5.441 16.766 1 39.56 89 VAL A O 1
ATOM 701 N N . SER A 1 90 ? 3.107 -7.477 16.297 1 37.06 90 SER A N 1
ATOM 702 C CA . SER A 1 90 ? 4.297 -7.922 17.016 1 37.06 90 SER A CA 1
ATOM 703 C C . SER A 1 90 ? 5.477 -8.109 16.078 1 37.06 90 SER A C 1
ATOM 705 O O . SER A 1 90 ? 5.32 -8.648 14.977 1 37.06 90 SER A O 1
ATOM 707 N N . PHE A 1 91 ? 6.473 -7.336 16.25 1 37.28 91 PHE A N 1
ATOM 708 C CA . PHE A 1 91 ? 7.727 -7.41 15.5 1 37.28 91 PHE A CA 1
ATOM 709 C C . PHE A 1 91 ? 8.602 -8.539 16.031 1 37.28 91 PHE A C 1
ATOM 711 O O . PHE A 1 91 ? 8.766 -8.688 17.25 1 37.28 91 PHE A O 1
ATOM 718 N N . LEU A 1 92 ? 8.641 -9.648 15.469 1 34.41 92 LEU A N 1
ATOM 719 C CA . LEU A 1 92 ? 9.672 -10.562 15.945 1 34.41 92 LEU A CA 1
ATOM 720 C C . LEU A 1 92 ? 11.055 -9.961 15.781 1 34.41 92 LEU A C 1
ATOM 722 O O . LEU A 1 92 ? 11.383 -9.422 14.719 1 34.41 92 LEU A O 1
ATOM 726 N N . PRO A 1 93 ? 11.68 -9.719 17.031 1 32.16 93 PRO A N 1
ATOM 727 C CA . PRO A 1 93 ? 13.07 -9.25 17.031 1 32.16 93 PRO A CA 1
ATOM 728 C C . PRO A 1 93 ? 13.961 -10.039 16.078 1 32.16 93 PRO A C 1
ATOM 730 O O . PRO A 1 93 ? 13.742 -11.242 15.875 1 32.16 93 PRO A O 1
ATOM 733 N N . VAL A 1 94 ? 14.602 -9.281 15.117 1 29.97 94 VAL A N 1
ATOM 734 C CA . VAL A 1 94 ? 15.766 -9.953 14.539 1 29.97 94 VAL A CA 1
ATOM 735 C C . VAL A 1 94 ? 16.812 -10.18 15.625 1 29.97 94 VAL A C 1
ATOM 737 O O . VAL A 1 94 ? 16.922 -9.398 16.562 1 29.97 94 VAL A O 1
ATOM 740 N N . MET B 1 1 ? -15.688 5.887 6.273 1 96.94 1 MET B N 1
ATOM 741 C CA . MET B 1 1 ? -14.312 5.434 6.445 1 96.94 1 MET B CA 1
ATOM 742 C C . MET B 1 1 ? -13.891 4.523 5.297 1 96.94 1 MET B C 1
ATOM 744 O O . MET B 1 1 ? -14.734 3.924 4.633 1 96.94 1 MET B O 1
ATOM 748 N N . SER B 1 2 ? -12.57 4.574 4.945 1 98.12 2 SER B N 1
ATOM 749 C CA . SER B 1 2 ? -12.055 3.684 3.91 1 98.12 2 SER B CA 1
ATOM 750 C C . SER B 1 2 ? -10.586 3.34 4.156 1 98.12 2 SER B C 1
ATOM 752 O O . SER B 1 2 ? -9.836 4.148 4.707 1 98.12 2 SER B O 1
ATOM 754 N N . MET B 1 3 ? -10.273 2.178 3.703 1 98.81 3 MET B N 1
ATOM 755 C CA . MET B 1 3 ? -8.875 1.748 3.809 1 98.81 3 MET B CA 1
ATOM 756 C C . MET B 1 3 ? -7.957 2.705 3.062 1 98.81 3 MET B C 1
ATOM 758 O O . MET B 1 3 ? -8.258 3.123 1.944 1 98.81 3 MET B O 1
ATOM 762 N N . LEU B 1 4 ? -6.863 3.033 3.74 1 98.94 4 LEU B N 1
ATOM 763 C CA . LEU B 1 4 ? -5.777 3.842 3.199 1 98.94 4 LEU B CA 1
ATOM 764 C C . LEU B 1 4 ? -4.438 3.127 3.35 1 98.94 4 LEU B C 1
ATOM 766 O O . LEU B 1 4 ? -4.156 2.547 4.402 1 98.94 4 LEU B O 1
ATOM 770 N N . VAL B 1 5 ? -3.639 3.166 2.281 1 98.94 5 VAL B N 1
ATOM 771 C CA . VAL B 1 5 ? -2.264 2.678 2.342 1 98.94 5 VAL B CA 1
ATOM 772 C C . VAL B 1 5 ? -1.302 3.793 1.937 1 98.94 5 VAL B C 1
ATOM 774 O O . VAL B 1 5 ? -1.52 4.473 0.932 1 98.94 5 VAL B O 1
ATOM 777 N N . VAL B 1 6 ? -0.289 4.008 2.705 1 98.94 6 VAL B N 1
ATOM 778 C CA . VAL B 1 6 ? 0.791 4.934 2.385 1 98.94 6 VAL B CA 1
ATOM 77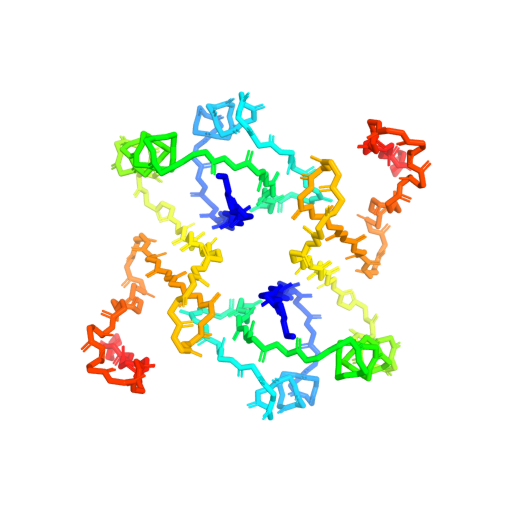9 C C . VAL B 1 6 ? 2.117 4.184 2.326 1 98.94 6 VAL B C 1
ATOM 781 O O . VAL B 1 6 ? 2.486 3.488 3.275 1 98.94 6 VAL B O 1
ATOM 784 N N . VAL B 1 7 ? 2.795 4.309 1.247 1 98.69 7 VAL B N 1
ATOM 785 C CA . VAL B 1 7 ? 4.113 3.713 1.064 1 98.69 7 VAL B CA 1
ATOM 786 C C . VAL B 1 7 ? 5.164 4.812 0.94 1 98.69 7 VAL B C 1
ATOM 788 O O . VAL B 1 7 ? 5.031 5.715 0.112 1 98.69 7 VAL B O 1
ATOM 791 N N . THR B 1 8 ? 6.176 4.73 1.778 1 98.44 8 THR B N 1
ATOM 792 C CA . THR B 1 8 ? 7.184 5.785 1.783 1 98.44 8 THR B CA 1
ATOM 793 C C . THR B 1 8 ? 8.57 5.215 1.486 1 98.44 8 THR B C 1
ATOM 795 O O . THR B 1 8 ? 8.875 4.082 1.868 1 98.44 8 THR B O 1
ATOM 798 N N . GLU B 1 9 ? 9.367 5.996 0.805 1 96.44 9 GLU B N 1
ATOM 799 C CA . GLU B 1 9 ? 10.789 5.754 0.588 1 96.44 9 GLU B CA 1
ATOM 800 C C . GLU B 1 9 ? 11.609 7.02 0.834 1 96.44 9 GLU B C 1
ATOM 802 O O . GLU B 1 9 ? 11.312 8.07 0.266 1 96.44 9 GLU B O 1
ATOM 807 N N . ASN B 1 10 ? 12.617 6.879 1.708 1 96.69 10 ASN B N 1
ATOM 808 C CA . ASN B 1 10 ? 13.578 7.949 1.931 1 96.69 10 ASN B CA 1
ATOM 809 C C . ASN B 1 10 ? 12.898 9.227 2.42 1 96.69 10 ASN B C 1
ATOM 811 O O . ASN B 1 10 ? 13.133 10.305 1.878 1 96.69 10 ASN B O 1
ATOM 815 N N . VAL B 1 11 ? 12.031 9.102 3.438 1 98.19 11 VAL B N 1
ATOM 816 C CA . VAL B 1 11 ? 11.367 10.266 4.016 1 98.19 11 VAL B CA 1
ATOM 817 C C . VAL B 1 11 ? 11.953 10.57 5.395 1 98.19 11 VAL B C 1
ATOM 819 O O . VAL B 1 11 ? 12.453 9.664 6.07 1 98.19 11 VAL B O 1
ATOM 822 N N . PRO B 1 12 ? 11.883 11.781 5.832 1 98.56 12 PRO B N 1
ATOM 823 C CA . PRO B 1 12 ? 12.438 12.125 7.145 1 98.56 12 PRO B CA 1
ATOM 824 C C . PRO B 1 12 ? 11.688 11.469 8.297 1 98.56 12 PRO B C 1
ATOM 826 O O . PRO B 1 12 ? 10.477 11.234 8.195 1 98.56 12 PRO B O 1
ATOM 829 N N . PRO B 1 13 ? 12.359 11.18 9.438 1 98.12 13 PRO B N 1
ATOM 830 C CA . PRO B 1 13 ? 11.727 10.562 10.602 1 98.12 13 PRO B CA 1
ATOM 831 C C . PRO B 1 13 ? 10.508 11.336 11.094 1 98.12 13 PRO B C 1
ATOM 833 O O . PRO B 1 13 ? 9.555 10.742 11.594 1 98.12 13 PRO B O 1
ATOM 836 N N . ARG B 1 14 ? 10.531 12.602 10.914 1 98.5 14 ARG B N 1
ATOM 837 C CA . ARG B 1 14 ? 9.406 13.422 11.367 1 98.5 14 ARG B CA 1
ATOM 838 C C . ARG B 1 14 ? 8.117 13.031 10.656 1 98.5 14 ARG B C 1
ATOM 840 O O . ARG B 1 14 ? 7.059 12.953 11.273 1 98.5 14 ARG B O 1
ATOM 847 N N . LEU B 1 15 ? 8.234 12.82 9.398 1 98.75 15 LEU B N 1
ATOM 848 C CA . LEU B 1 15 ? 7.043 12.398 8.664 1 98.75 15 LEU B CA 1
ATOM 849 C C . LEU B 1 15 ? 6.586 11.016 9.117 1 98.75 15 LEU B C 1
ATOM 851 O O . LEU B 1 15 ? 5.391 10.773 9.289 1 98.75 15 LEU B O 1
ATOM 855 N N . ARG B 1 16 ? 7.551 10.148 9.305 1 98.62 16 ARG B N 1
ATOM 856 C CA . ARG B 1 16 ? 7.211 8.812 9.766 1 98.62 16 ARG B CA 1
ATOM 857 C C . ARG B 1 16 ? 6.426 8.867 11.078 1 98.62 16 ARG B C 1
ATOM 859 O O . ARG B 1 16 ? 5.43 8.156 11.242 1 98.62 16 ARG B O 1
ATOM 866 N N . GLY B 1 17 ? 6.938 9.727 11.977 1 98.12 17 GLY B N 1
ATOM 867 C CA . GLY B 1 17 ? 6.25 9.906 13.25 1 98.12 17 GLY B CA 1
ATOM 868 C C . GLY B 1 17 ? 4.836 10.43 13.094 1 98.12 17 GLY B C 1
ATOM 869 O O . GLY B 1 17 ? 3.922 9.992 13.797 1 98.12 17 GLY B O 1
ATOM 870 N N . ARG B 1 18 ? 4.605 11.344 12.188 1 98.31 18 ARG B N 1
ATOM 871 C CA . ARG B 1 18 ? 3.285 11.914 11.953 1 98.31 18 ARG B CA 1
ATOM 872 C C . ARG B 1 18 ? 2.33 10.867 11.383 1 98.31 18 ARG B C 1
ATOM 874 O O . ARG B 1 18 ? 1.178 10.773 11.812 1 98.31 18 ARG B O 1
ATOM 881 N N . LEU B 1 19 ? 2.811 10.07 10.445 1 98.75 19 LEU B N 1
ATOM 882 C CA . LEU B 1 19 ? 1.972 9.047 9.828 1 98.75 19 LEU B CA 1
ATOM 883 C C . LEU B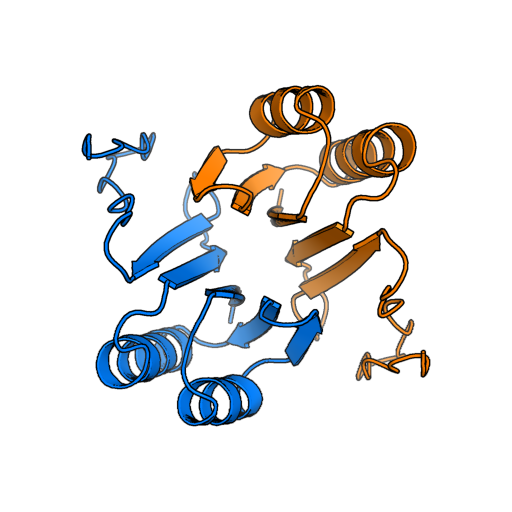 1 19 ? 1.519 8.016 10.867 1 98.75 19 LEU B C 1
ATOM 885 O O . LEU B 1 19 ? 0.386 7.531 10.812 1 98.75 19 LEU B O 1
ATOM 889 N N . ALA B 1 20 ? 2.389 7.723 11.852 1 97.69 20 ALA B N 1
ATOM 890 C CA . ALA B 1 20 ? 2.131 6.699 12.859 1 97.69 20 ALA B CA 1
ATOM 891 C C . ALA B 1 20 ? 1.028 7.141 13.82 1 97.69 20 ALA B C 1
ATOM 893 O O . ALA B 1 20 ? 0.489 6.324 14.57 1 97.69 20 ALA B O 1
ATOM 894 N N . ILE B 1 21 ? 0.635 8.391 13.805 1 97.5 21 ILE B N 1
ATOM 895 C CA . ILE B 1 21 ? -0.473 8.883 14.617 1 97.5 21 ILE B CA 1
ATOM 896 C C . ILE B 1 21 ? -1.789 8.312 14.094 1 97.5 21 ILE B C 1
ATOM 898 O O . ILE B 1 21 ? -2.695 8.008 14.867 1 97.5 21 ILE B O 1
ATOM 902 N N . TRP B 1 22 ? -1.875 8.156 12.805 1 98 22 TRP B N 1
ATOM 903 C CA . TRP B 1 22 ? -3.156 7.824 12.195 1 98 22 TRP B CA 1
ATOM 904 C C . TRP B 1 22 ? -3.158 6.391 11.664 1 98 22 TRP B C 1
ATOM 906 O O . TRP B 1 22 ? -4.219 5.773 11.531 1 98 22 TRP B O 1
ATOM 916 N N . LEU B 1 23 ? -1.927 5.895 11.312 1 98.56 23 LEU B N 1
ATOM 917 C CA . LEU B 1 23 ? -1.829 4.648 10.562 1 98.56 23 LEU B CA 1
ATOM 918 C C . LEU B 1 23 ? -0.934 3.646 11.289 1 98.56 23 LEU B C 1
ATOM 920 O O . LEU B 1 23 ? -0.091 4.035 12.102 1 98.56 23 LEU B O 1
ATOM 924 N N . LEU B 1 24 ? -1.106 2.369 10.953 1 97.56 24 LEU B N 1
ATOM 925 C CA . LEU B 1 24 ? -0.255 1.282 11.43 1 97.56 24 LEU B CA 1
ATOM 926 C C . LEU B 1 24 ? 0.871 1.005 10.438 1 97.56 24 LEU B C 1
ATOM 928 O O . LEU B 1 24 ? 0.616 0.752 9.258 1 97.56 24 LEU B O 1
ATOM 932 N N . GLU B 1 25 ? 2.1 1.039 10.875 1 97.44 25 GLU B N 1
ATOM 933 C CA . GLU B 1 25 ? 3.205 0.621 10.016 1 97.44 25 GLU B CA 1
ATOM 934 C C . GLU B 1 25 ? 3.357 -0.897 10.016 1 97.44 25 GLU B C 1
ATOM 936 O O . GLU B 1 25 ? 3.805 -1.483 11 1 97.44 25 GLU B O 1
ATOM 941 N N . VAL B 1 26 ? 3.1 -1.508 8.922 1 96 26 VAL B N 1
ATOM 942 C CA . VAL B 1 26 ? 3.035 -2.965 8.898 1 96 26 VAL B CA 1
ATOM 943 C C . VAL B 1 26 ? 4.383 -3.533 8.453 1 96 26 VAL B C 1
ATOM 945 O O . VAL B 1 26 ? 4.652 -4.723 8.641 1 96 26 VAL B O 1
ATOM 948 N N . ARG B 1 27 ? 5.141 -2.693 7.82 1 95.62 27 ARG B N 1
ATOM 949 C CA . ARG B 1 27 ? 6.547 -2.875 7.469 1 95.62 27 ARG B CA 1
ATOM 950 C C . ARG B 1 27 ? 7.242 -1.53 7.277 1 95.62 27 ARG B C 1
ATOM 952 O O . ARG B 1 27 ? 6.582 -0.511 7.059 1 95.62 27 ARG B O 1
ATOM 959 N N . ALA B 1 28 ? 8.562 -1.581 7.363 1 94.5 28 ALA B N 1
ATOM 960 C CA . ALA B 1 28 ? 9.297 -0.323 7.223 1 94.5 28 ALA B CA 1
ATOM 961 C C . ALA B 1 28 ? 8.82 0.446 5.992 1 94.5 28 ALA B C 1
ATOM 963 O O . ALA B 1 28 ? 8.992 -0.017 4.859 1 94.5 28 ALA B O 1
ATOM 964 N N . GLY B 1 29 ? 8.117 1.563 6.195 1 96.88 29 GLY B N 1
ATOM 965 C CA . GLY B 1 29 ? 7.719 2.479 5.141 1 96.88 29 GLY B CA 1
ATOM 966 C C . GLY B 1 29 ? 6.352 2.164 4.566 1 96.88 29 GLY B C 1
ATOM 967 O O . GLY B 1 29 ? 5.902 2.818 3.623 1 96.88 29 GLY B O 1
ATOM 968 N N . VAL B 1 30 ? 5.688 1.121 5.086 1 98.31 30 VAL B N 1
ATOM 969 C CA . VAL B 1 30 ? 4.359 0.756 4.605 1 98.31 30 VAL B CA 1
ATOM 970 C C . VAL B 1 30 ? 3.34 0.914 5.734 1 98.31 30 VAL B C 1
ATOM 972 O O . VAL B 1 30 ? 3.402 0.203 6.738 1 98.31 30 VAL B O 1
ATOM 975 N N . TYR B 1 31 ? 2.391 1.83 5.508 1 98.62 31 TYR B N 1
ATOM 976 C CA . TYR B 1 31 ? 1.401 2.189 6.52 1 98.62 31 TYR B CA 1
ATOM 977 C C . TYR B 1 31 ? -0.01 1.876 6.035 1 98.62 31 TYR B C 1
ATOM 979 O O . TYR B 1 31 ? -0.341 2.113 4.871 1 98.62 31 TYR B O 1
ATOM 987 N N . VAL B 1 32 ? -0.834 1.351 6.934 1 98.75 32 VAL B N 1
ATOM 988 C CA . VAL B 1 32 ? -2.217 1.029 6.598 1 98.75 32 VAL B CA 1
ATOM 989 C C . VAL B 1 32 ? -3.148 1.555 7.684 1 98.75 32 VAL B C 1
ATOM 991 O O . VAL B 1 32 ? -2.805 1.532 8.867 1 98.75 32 VAL B O 1
ATOM 994 N N . GLY B 1 33 ? -4.285 2.055 7.305 1 98.62 33 GLY B N 1
ATOM 995 C CA . GLY B 1 33 ? -5.305 2.494 8.25 1 98.62 33 GLY B CA 1
ATOM 996 C C . GLY B 1 33 ? -6.688 2.572 7.633 1 98.62 33 GLY B C 1
ATOM 997 O O . GLY B 1 33 ? -6.855 2.344 6.434 1 98.62 33 GLY B O 1
ATOM 998 N N . ASP B 1 34 ? -7.684 2.715 8.414 1 98.62 34 ASP B N 1
ATOM 999 C CA . ASP B 1 34 ? -9.062 3.006 8.047 1 98.62 34 ASP B CA 1
ATOM 1000 C C . ASP B 1 34 ? -9.477 4.402 8.508 1 98.62 34 ASP B C 1
ATOM 1002 O O . ASP B 1 34 ? -9.695 4.625 9.703 1 98.62 34 ASP B O 1
ATOM 1006 N N . VAL B 1 35 ? -9.578 5.289 7.516 1 98.5 35 VAL B N 1
ATOM 1007 C CA . VAL B 1 35 ? -9.672 6.691 7.91 1 98.5 35 VAL B CA 1
ATOM 1008 C C . VAL B 1 35 ? -10.797 7.375 7.137 1 98.5 35 VAL B C 1
ATOM 1010 O O . VAL B 1 35 ? -11.227 6.883 6.09 1 98.5 35 VAL B O 1
ATOM 1013 N N . SER B 1 36 ? -11.219 8.516 7.672 1 98.44 36 SER B N 1
ATOM 1014 C CA . SER B 1 36 ? -12.164 9.367 6.957 1 98.44 36 SER B CA 1
ATOM 1015 C C . SER B 1 36 ? -11.484 10.109 5.809 1 98.44 36 SER B C 1
ATOM 1017 O O . SER B 1 36 ? -10.258 10.211 5.77 1 98.44 36 SER B O 1
ATOM 1019 N N . ALA B 1 37 ? -12.344 10.648 4.945 1 98.25 37 ALA B N 1
ATOM 1020 C CA . ALA B 1 37 ? -11.828 11.469 3.855 1 98.25 37 ALA B CA 1
ATOM 1021 C C . ALA B 1 37 ? -11.062 12.68 4.395 1 98.25 37 ALA B C 1
ATOM 1023 O O . ALA B 1 37 ? -10.039 13.07 3.832 1 98.25 37 ALA B O 1
ATOM 1024 N N . LYS B 1 38 ? -11.531 13.242 5.406 1 98.5 38 LYS B N 1
ATOM 1025 C CA . LYS B 1 38 ? -10.883 14.398 6.02 1 98.5 38 LYS B CA 1
ATOM 1026 C C . LYS B 1 38 ? -9.492 14.047 6.527 1 98.5 38 LYS B C 1
ATOM 1028 O O . LYS B 1 38 ? -8.531 14.781 6.27 1 98.5 38 LYS B O 1
ATOM 1033 N N . ILE B 1 39 ? -9.367 12.938 7.23 1 98.69 39 ILE B N 1
ATOM 1034 C CA . ILE B 1 39 ? -8.078 12.5 7.75 1 98.69 39 ILE B CA 1
ATOM 1035 C C . ILE B 1 39 ? -7.141 12.164 6.594 1 98.69 39 ILE B C 1
ATOM 1037 O O . ILE B 1 39 ? -5.953 12.484 6.637 1 98.69 39 ILE B O 1
ATOM 1041 N N . ARG B 1 40 ? -7.691 11.594 5.59 1 98.81 40 ARG B N 1
ATOM 1042 C CA . ARG B 1 40 ? -6.902 11.305 4.398 1 98.81 40 ARG B CA 1
ATOM 1043 C C . ARG B 1 40 ? -6.289 12.57 3.816 1 98.81 40 ARG B C 1
ATOM 1045 O O . ARG B 1 40 ? -5.105 12.594 3.473 1 98.81 40 ARG B O 1
ATOM 1052 N N . GLU B 1 41 ? -7.102 13.586 3.723 1 98.44 41 GLU B N 1
ATOM 1053 C CA . GLU B 1 41 ? -6.617 14.859 3.193 1 98.44 41 GLU B CA 1
ATOM 1054 C C . GLU B 1 41 ? -5.562 15.469 4.109 1 98.44 41 GLU B C 1
ATOM 1056 O O . GLU B 1 41 ? -4.586 16.047 3.637 1 98.44 41 GLU B O 1
ATOM 1061 N N . MET B 1 42 ? -5.766 15.359 5.363 1 98.44 42 MET B N 1
ATOM 1062 C CA . MET B 1 42 ? -4.805 15.859 6.344 1 98.44 42 MET B CA 1
ATOM 1063 C C . MET B 1 42 ? -3.471 15.133 6.219 1 98.44 42 MET B C 1
ATOM 1065 O O . MET B 1 42 ? -2.41 15.758 6.289 1 98.44 42 MET B O 1
ATOM 1069 N N . ILE B 1 43 ? -3.525 13.852 6.074 1 98.81 43 ILE B N 1
ATOM 1070 C CA . ILE B 1 43 ? -2.314 13.055 5.914 1 98.81 43 ILE B CA 1
ATOM 1071 C C . ILE B 1 43 ? -1.553 13.516 4.672 1 98.81 43 ILE B C 1
ATOM 1073 O O . ILE B 1 43 ? -0.331 13.672 4.707 1 98.81 43 ILE B O 1
ATOM 1077 N N . TRP B 1 44 ? -2.26 13.766 3.629 1 98.62 44 TRP B N 1
ATOM 1078 C CA . TRP B 1 44 ? -1.599 14.219 2.41 1 98.62 44 TRP B CA 1
ATOM 1079 C C . TRP B 1 44 ? -0.899 15.555 2.637 1 98.62 44 TRP B C 1
ATOM 1081 O O . TRP B 1 44 ? 0.193 15.789 2.113 1 98.62 44 TRP B O 1
ATOM 1091 N N . GLU B 1 45 ? -1.539 16.422 3.381 1 98.5 45 GLU B N 1
ATOM 1092 C 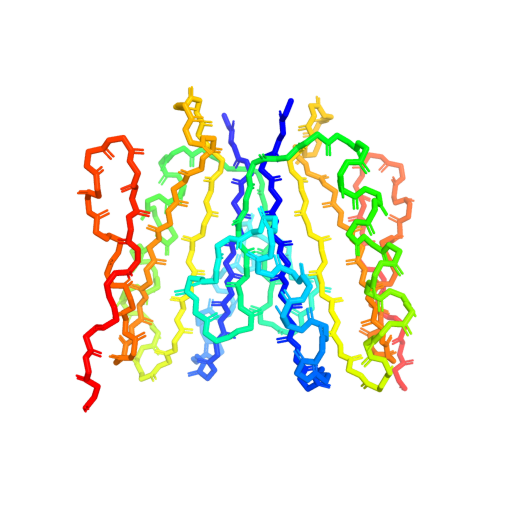CA . GLU B 1 45 ? -0.925 17.703 3.697 1 98.5 45 GLU B CA 1
ATOM 1093 C C . GLU B 1 45 ? 0.386 17.516 4.453 1 98.5 45 GLU B C 1
ATOM 1095 O O . GLU B 1 45 ? 1.361 18.234 4.203 1 98.5 45 GLU B O 1
ATOM 1100 N N . GLN B 1 46 ? 0.406 16.547 5.426 1 98.62 46 GLN B N 1
ATOM 1101 C CA . GLN B 1 46 ? 1.64 16.234 6.145 1 98.62 46 GLN B CA 1
ATOM 1102 C C . GLN B 1 46 ? 2.711 15.711 5.191 1 98.62 46 GLN B C 1
ATOM 1104 O O . GLN B 1 46 ? 3.879 16.094 5.289 1 98.62 46 GL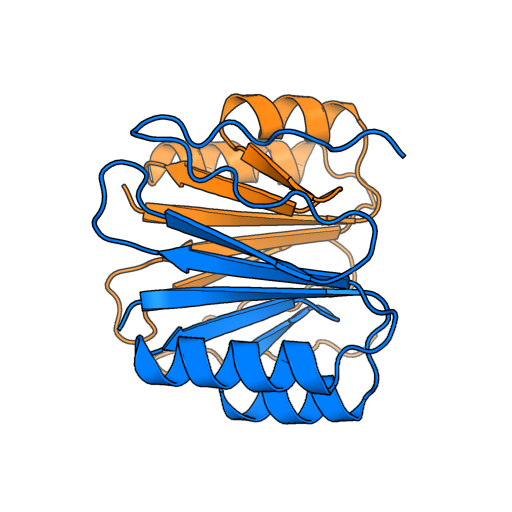N B O 1
ATOM 1109 N N . ILE B 1 47 ? 2.355 14.922 4.246 1 98.62 47 ILE B N 1
ATOM 1110 C CA . ILE B 1 47 ? 3.277 14.344 3.271 1 98.62 47 ILE B CA 1
ATOM 1111 C C . ILE B 1 47 ? 3.859 15.461 2.4 1 98.62 47 ILE B C 1
ATOM 1113 O O . ILE B 1 47 ? 5.078 15.555 2.244 1 98.62 47 ILE B O 1
ATOM 1117 N N . ALA B 1 48 ? 3.01 16.266 1.917 1 97.75 48 ALA B N 1
ATOM 1118 C CA . ALA B 1 48 ? 3.426 17.328 1.019 1 97.75 48 ALA B CA 1
ATOM 1119 C C . ALA B 1 48 ? 4.371 18.297 1.723 1 97.75 48 ALA B C 1
ATOM 1121 O O . ALA B 1 48 ? 5.293 18.844 1.104 1 97.75 48 ALA B O 1
ATOM 1122 N N . GLY B 1 49 ? 4.246 18.484 2.949 1 98 49 GLY B N 1
ATOM 1123 C CA . GLY B 1 49 ? 5.016 19.469 3.699 1 98 49 GLY B CA 1
ATOM 1124 C C . GLY B 1 49 ? 6.297 18.906 4.285 1 98 49 GLY B C 1
ATOM 1125 O O . GLY B 1 49 ? 7.238 19.641 4.566 1 98 49 GLY B O 1
ATOM 1126 N N . LEU B 1 50 ? 6.32 17.516 4.465 1 98.44 50 LEU B N 1
ATOM 1127 C CA . LEU B 1 50 ? 7.391 16.984 5.305 1 98.44 50 LEU B CA 1
ATOM 1128 C C . LEU B 1 50 ? 8.211 15.945 4.547 1 98.44 50 LEU B C 1
ATOM 1130 O O . LEU B 1 50 ? 9.281 15.539 5.008 1 98.44 50 LEU B O 1
ATOM 1134 N N . ALA B 1 51 ? 7.855 15.484 3.297 1 97.81 51 ALA B N 1
ATOM 1135 C CA . ALA B 1 51 ? 8.492 14.344 2.639 1 97.81 51 ALA B CA 1
ATOM 1136 C C . ALA B 1 51 ? 9.836 14.734 2.037 1 97.81 51 ALA B C 1
ATOM 1138 O O . ALA B 1 51 ? 10.688 13.883 1.792 1 97.81 51 ALA B O 1
ATOM 1139 N N . GLU B 1 52 ? 10.031 16.078 1.825 1 96.88 52 GLU B N 1
ATOM 1140 C CA . GLU B 1 52 ? 11.281 16.562 1.241 1 96.88 52 GLU B CA 1
ATOM 1141 C C . GLU B 1 52 ? 11.602 15.836 -0.059 1 96.88 52 GLU B C 1
ATOM 1143 O O . GLU B 1 52 ? 10.812 15.867 -1.006 1 96.88 52 GLU B O 1
ATOM 1148 N N . GLU B 1 53 ? 12.727 15.172 -0.185 1 95.12 53 GLU B N 1
ATOM 1149 C CA . GLU B 1 53 ? 13.133 14.523 -1.428 1 95.12 53 GLU B CA 1
ATOM 1150 C C . GLU B 1 53 ? 12.656 13.07 -1.474 1 95.12 53 GLU B C 1
ATOM 1152 O O . GLU B 1 53 ? 13.094 12.305 -2.332 1 95.12 53 GLU B O 1
ATOM 1157 N N . GLY B 1 54 ? 11.844 12.727 -0.456 1 97.12 54 GLY B N 1
ATOM 1158 C CA . GLY B 1 54 ? 11.367 11.359 -0.406 1 97.12 54 GLY B CA 1
ATOM 1159 C C . GLY B 1 54 ? 10.305 11.055 -1.446 1 97.12 54 GLY B C 1
ATOM 1160 O O . GLY B 1 54 ? 9.93 11.93 -2.23 1 97.12 54 GLY B O 1
ATOM 1161 N N . ASN B 1 55 ? 9.93 9.859 -1.571 1 96.31 55 ASN B N 1
ATOM 1162 C CA . ASN B 1 55 ? 8.867 9.367 -2.445 1 96.31 55 ASN B CA 1
ATOM 1163 C C . ASN B 1 55 ? 7.723 8.758 -1.645 1 96.31 55 ASN B C 1
ATOM 1165 O O . ASN B 1 55 ? 7.953 8.07 -0.647 1 96.31 55 ASN B O 1
ATOM 1169 N N . VAL B 1 56 ? 6.527 9.07 -2.09 1 98.19 56 VAL B N 1
ATOM 1170 C CA . VAL B 1 56 ? 5.367 8.539 -1.381 1 98.19 56 VAL B CA 1
ATOM 1171 C C . VAL B 1 56 ? 4.297 8.109 -2.385 1 98.19 56 VAL B C 1
ATOM 1173 O O . VAL B 1 56 ? 4.039 8.82 -3.363 1 98.19 56 VAL B O 1
ATOM 1176 N N . VAL B 1 57 ? 3.729 7.008 -2.189 1 98.12 57 VAL B N 1
ATOM 1177 C CA . VAL B 1 57 ? 2.453 6.625 -2.787 1 98.12 57 VAL B CA 1
ATOM 1178 C C . VAL B 1 57 ? 1.362 6.621 -1.719 1 98.12 57 VAL B C 1
ATOM 1180 O O . VAL B 1 57 ? 1.561 6.09 -0.623 1 98.12 57 VAL B O 1
ATOM 1183 N N . MET B 1 58 ? 0.237 7.195 -1.948 1 98.81 58 MET B N 1
ATOM 1184 C CA . MET B 1 58 ? -0.966 7.082 -1.129 1 98.81 58 MET B CA 1
ATOM 1185 C C . MET B 1 58 ? -2.129 6.527 -1.945 1 98.81 58 MET B C 1
ATOM 1187 O O . MET B 1 58 ? -2.486 7.09 -2.982 1 98.81 58 MET B O 1
ATOM 1191 N N . ALA B 1 59 ? -2.654 5.426 -1.587 1 98.69 59 ALA B N 1
ATOM 1192 C CA . ALA B 1 59 ? -3.781 4.777 -2.252 1 98.69 59 ALA B CA 1
ATOM 1193 C C . ALA B 1 59 ? -4.922 4.523 -1.274 1 98.69 59 ALA B C 1
ATOM 1195 O O . ALA B 1 59 ? -4.688 4.211 -0.104 1 98.69 59 ALA B O 1
ATOM 1196 N N . TRP B 1 60 ? -6.168 4.617 -1.749 1 98.81 60 TRP B N 1
ATOM 1197 C CA . TRP B 1 60 ? -7.293 4.41 -0.843 1 98.81 60 TRP B CA 1
ATOM 1198 C C . TRP B 1 60 ? -8.492 3.83 -1.588 1 98.81 60 TRP B C 1
ATOM 1200 O O . TRP B 1 60 ? -8.609 3.992 -2.805 1 98.81 60 TRP B O 1
ATOM 1210 N N . ALA B 1 61 ? -9.312 3.125 -0.842 1 98.75 61 ALA B N 1
ATOM 1211 C CA . ALA B 1 61 ? -10.516 2.498 -1.384 1 98.75 61 ALA B CA 1
ATOM 1212 C C . ALA B 1 61 ? -11.602 3.535 -1.643 1 98.75 61 ALA B C 1
ATOM 1214 O O . ALA B 1 61 ? -11.797 4.453 -0.843 1 98.75 61 ALA B O 1
ATOM 1215 N N . THR B 1 62 ? -12.219 3.443 -2.766 1 97.44 62 THR B N 1
ATOM 1216 C CA . THR B 1 62 ? -13.375 4.27 -3.102 1 97.44 62 THR B CA 1
ATOM 1217 C C . THR B 1 62 ? -14.547 3.404 -3.57 1 97.44 62 THR B C 1
ATOM 1219 O O . THR B 1 62 ? -14.375 2.211 -3.826 1 97.44 62 THR B O 1
ATOM 1222 N N . ASN B 1 63 ? -15.734 4.035 -3.621 1 94.81 63 ASN B N 1
ATOM 1223 C CA . ASN B 1 63 ? -16.922 3.326 -4.086 1 94.81 63 ASN B CA 1
ATOM 1224 C C . ASN B 1 63 ? -17.141 3.525 -5.586 1 94.81 63 ASN B C 1
ATOM 1226 O O . ASN B 1 63 ? -18.188 3.156 -6.117 1 94.81 63 ASN B O 1
ATOM 1230 N N . THR B 1 64 ? -16.141 4.062 -6.203 1 93.31 64 THR B N 1
ATOM 1231 C CA . THR B 1 64 ? -16.25 4.207 -7.648 1 93.31 64 THR B CA 1
ATOM 1232 C C . THR B 1 64 ? -16.078 2.861 -8.344 1 93.31 64 THR B C 1
ATOM 1234 O O . THR B 1 64 ? -15.781 1.856 -7.699 1 93.31 64 THR B O 1
ATOM 1237 N N . GLU B 1 65 ? -16.25 2.814 -9.68 1 92.5 65 GLU B N 1
ATOM 1238 C CA . GLU B 1 65 ? -16.141 1.592 -10.469 1 92.5 65 GLU B CA 1
ATOM 1239 C C . GLU B 1 65 ? -14.742 0.989 -10.359 1 92.5 65 GLU B C 1
ATOM 1241 O O . GLU B 1 65 ? -14.586 -0.233 -10.312 1 92.5 65 GLU B O 1
ATOM 1246 N N . THR B 1 66 ? -13.711 1.844 -10.242 1 94.94 66 THR B N 1
ATOM 1247 C CA . THR B 1 66 ? -12.336 1.374 -10.172 1 94.94 66 THR B CA 1
ATOM 1248 C C . THR B 1 66 ? -12.047 0.767 -8.797 1 94.94 66 THR B C 1
ATOM 1250 O O . THR B 1 66 ? -11.125 -0.043 -8.656 1 94.94 66 THR B O 1
ATOM 1253 N N . GLY B 1 67 ? -12.797 1.21 -7.805 1 97 67 GLY B N 1
ATOM 1254 C CA . GLY B 1 67 ? -12.695 0.669 -6.457 1 97 67 GLY B CA 1
ATOM 1255 C C . GLY B 1 67 ? -11.594 1.318 -5.637 1 97 67 GLY B C 1
ATOM 1256 O O . GLY B 1 67 ? -11.445 1.029 -4.445 1 97 67 GLY B O 1
ATOM 1257 N N . PHE B 1 68 ? -10.773 2.154 -6.375 1 98.25 68 PHE B N 1
ATOM 1258 C CA . PHE B 1 68 ? -9.68 2.801 -5.652 1 98.25 68 PHE B CA 1
ATOM 1259 C C . PHE B 1 68 ? -9.234 4.07 -6.363 1 98.25 68 PHE B C 1
ATOM 1261 O O . PHE B 1 68 ? -9.57 4.285 -7.531 1 98.25 68 PHE B O 1
ATOM 1268 N N . GLU B 1 69 ? -8.492 4.902 -5.633 1 97.56 69 GLU B N 1
ATOM 1269 C CA . GLU B 1 69 ? -7.75 6.055 -6.133 1 97.56 69 GLU B CA 1
ATOM 1270 C C . GLU B 1 69 ? -6.352 6.117 -5.527 1 97.56 69 GLU B C 1
ATOM 1272 O O . GLU B 1 69 ? -6.051 5.402 -4.574 1 97.56 69 GLU B O 1
ATOM 1277 N N . PHE B 1 70 ? -5.453 6.906 -6.113 1 97.38 70 PHE B N 1
ATOM 1278 C CA . PHE B 1 70 ? -4.121 7.066 -5.547 1 97.38 70 PHE B CA 1
ATOM 1279 C C . PHE B 1 70 ? -3.5 8.391 -5.98 1 97.38 70 PHE B C 1
ATOM 1281 O O . PHE B 1 70 ? -3.963 9.016 -6.938 1 97.38 70 PHE B O 1
ATOM 1288 N N . GLN B 1 71 ? -2.541 8.773 -5.195 1 96.12 71 GLN B N 1
ATOM 1289 C CA . GLN B 1 71 ? -1.667 9.898 -5.512 1 96.12 71 GLN B CA 1
ATOM 1290 C C . GLN B 1 71 ? -0.216 9.586 -5.156 1 96.12 71 GLN B C 1
ATOM 1292 O O . GLN B 1 71 ? 0.05 8.719 -4.32 1 96.12 71 GLN B O 1
ATOM 1297 N N . THR B 1 72 ? 0.662 10.227 -5.879 1 96.69 72 THR B N 1
ATOM 1298 C CA . THR B 1 72 ? 2.086 10.039 -5.621 1 96.69 72 THR B CA 1
ATOM 1299 C C . THR B 1 72 ? 2.76 11.367 -5.309 1 96.69 72 THR B C 1
ATOM 1301 O O . THR B 1 72 ? 2.289 12.422 -5.734 1 96.69 72 THR B O 1
ATOM 1304 N N . PHE B 1 73 ? 3.76 11.344 -4.516 1 96.12 73 PHE B N 1
ATOM 1305 C CA . PHE B 1 73 ? 4.648 12.453 -4.191 1 96.12 73 PHE B CA 1
ATOM 1306 C C . PHE B 1 73 ? 6.094 12.109 -4.516 1 96.12 73 PHE B C 1
ATOM 1308 O O . PHE B 1 73 ? 6.539 10.984 -4.258 1 96.12 73 PHE B O 1
ATOM 1315 N N . GLY B 1 74 ? 6.891 13.117 -5.074 1 93.81 74 GLY B N 1
ATOM 1316 C CA . GLY B 1 74 ? 8.297 12.914 -5.383 1 93.81 74 GLY B CA 1
ATOM 1317 C C . GLY B 1 74 ? 8.578 12.836 -6.871 1 93.81 74 GLY B C 1
ATOM 1318 O O . GLY B 1 74 ? 7.672 13.023 -7.688 1 93.81 74 GLY B O 1
ATOM 1319 N N . LEU B 1 75 ? 9.82 12.883 -7.391 1 78.69 75 LEU B N 1
ATOM 1320 C CA . LEU B 1 75 ? 10.281 13.047 -8.766 1 78.69 75 LEU B CA 1
ATOM 1321 C C . LEU B 1 75 ? 9.641 12.008 -9.68 1 78.69 75 LEU B C 1
ATOM 1323 O O . LEU B 1 75 ? 9.289 12.305 -10.82 1 78.69 75 LEU B O 1
ATOM 1327 N N . ASN B 1 76 ? 9.711 10.758 -9.453 1 63.41 76 ASN B N 1
ATOM 1328 C CA . ASN B 1 76 ? 9.125 9.797 -10.383 1 63.41 76 ASN B CA 1
ATOM 1329 C C . ASN B 1 76 ? 7.633 9.609 -10.133 1 63.41 76 ASN B C 1
ATOM 1331 O O . ASN B 1 76 ? 7.152 8.477 -10.047 1 63.41 76 ASN B O 1
ATOM 1335 N N . ARG B 1 77 ? 6.988 10.898 -10 1 59.97 77 ARG B N 1
ATOM 1336 C CA . ARG B 1 77 ? 5.559 10.859 -9.695 1 59.97 77 ARG B CA 1
ATOM 1337 C C . ARG B 1 77 ? 4.758 10.375 -10.898 1 59.97 77 ARG B C 1
ATOM 1339 O O . ARG B 1 77 ? 4.969 10.836 -12.023 1 59.97 77 ARG B O 1
ATOM 1346 N N . ARG B 1 78 ? 4.258 9.195 -10.852 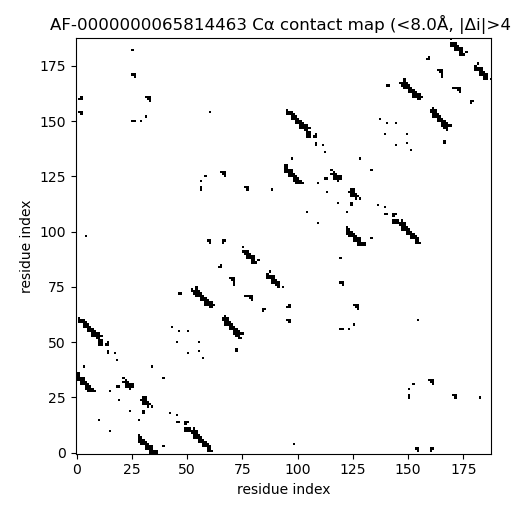1 52.5 78 ARG B N 1
ATOM 1347 C CA . ARG B 1 78 ? 3.189 8.859 -11.789 1 52.5 78 ARG B CA 1
ATOM 1348 C C . ARG B 1 78 ? 1.901 9.594 -11.438 1 52.5 78 ARG B C 1
ATOM 1350 O O . ARG B 1 78 ? 1.461 9.57 -10.289 1 52.5 78 ARG B O 1
ATOM 1357 N N . THR B 1 79 ? 1.788 10.867 -11.922 1 49.03 79 THR B N 1
ATOM 1358 C CA . THR B 1 79 ? 0.538 11.562 -11.633 1 49.03 79 THR B CA 1
ATOM 1359 C C . THR B 1 79 ? -0.661 10.695 -12.008 1 49.03 79 THR B C 1
ATOM 1361 O O . THR B 1 79 ? -0.72 10.156 -13.117 1 49.03 79 THR B O 1
ATOM 1364 N N . PRO B 1 80 ? -1.546 10.461 -10.922 1 49 80 PRO B N 1
ATOM 1365 C CA . PRO B 1 80 ? -2.771 9.766 -11.328 1 49 80 PRO B CA 1
ATOM 1366 C C . PRO B 1 80 ? -3.432 10.406 -12.547 1 49 80 PRO B C 1
ATOM 1368 O O . PRO B 1 80 ? -3.562 11.633 -12.617 1 49 80 PRO B O 1
ATOM 1371 N N . VAL B 1 81 ? -3.146 10.031 -13.641 1 42.16 81 VAL B N 1
ATOM 1372 C CA . VAL B 1 81 ? -3.92 10.555 -14.758 1 42.16 81 VAL B CA 1
ATOM 1373 C C . VAL B 1 81 ? -5.41 10.469 -14.445 1 42.16 81 VAL B C 1
ATOM 1375 O O . VAL B 1 81 ? -5.887 9.453 -13.93 1 42.16 81 VAL B O 1
ATOM 1378 N N . ASP B 1 82 ? -5.945 11.609 -14.094 1 41.31 82 ASP B N 1
ATOM 1379 C CA . ASP B 1 82 ? -7.402 11.68 -14.07 1 41.31 82 ASP B CA 1
ATOM 1380 C C . ASP B 1 82 ? -8.016 10.797 -15.156 1 41.31 82 ASP B C 1
ATOM 1382 O O . ASP B 1 82 ? -8.078 11.203 -16.312 1 41.31 82 ASP B O 1
ATOM 1386 N N . LEU B 1 83 ? -7.574 9.555 -15.297 1 37.72 83 LEU B N 1
ATOM 1387 C CA . LEU B 1 83 ? -8.305 8.945 -16.406 1 37.72 83 LEU B CA 1
ATOM 1388 C C . LEU B 1 83 ? -9.805 9.078 -16.203 1 37.72 83 LEU B C 1
ATOM 1390 O O . LEU B 1 83 ? -10.289 9.055 -15.07 1 37.72 83 LEU B O 1
ATOM 1394 N N . ASP B 1 84 ? -10.617 9.586 -17.047 1 40.31 84 ASP B N 1
ATOM 1395 C CA . ASP B 1 84 ? -12.023 9.211 -17.094 1 40.31 84 ASP B CA 1
ATOM 1396 C C . ASP B 1 84 ? -12.25 7.816 -16.516 1 40.31 84 ASP B C 1
ATOM 1398 O O . ASP B 1 84 ? -11.305 7.176 -16.047 1 40.31 84 ASP B O 1
ATOM 1402 N N . GLY B 1 85 ? -12.984 6.844 -16.922 1 38.5 85 GLY B N 1
ATOM 1403 C CA . GLY B 1 85 ? -13.125 5.473 -16.438 1 38.5 85 GLY B CA 1
ATOM 1404 C C . GLY B 1 85 ? -11.797 4.805 -16.141 1 38.5 85 GLY B C 1
ATOM 1405 O O . GLY B 1 85 ? -11.664 4.098 -15.148 1 38.5 85 GLY B O 1
ATOM 1406 N N . LEU B 1 86 ? -10.773 4.508 -17.109 1 35.53 86 LEU B N 1
ATOM 1407 C CA . LEU B 1 86 ? -9.547 3.719 -17.047 1 35.53 86 LEU B CA 1
ATOM 1408 C C . LEU B 1 86 ? -8.367 4.59 -16.625 1 35.53 86 LEU B C 1
ATOM 1410 O O . LEU B 1 86 ? -7.984 5.512 -17.344 1 35.53 86 LEU B O 1
ATOM 1414 N N . ARG B 1 87 ? -8.211 5.035 -15.508 1 37.97 87 ARG B N 1
ATOM 1415 C CA . ARG B 1 87 ? -7.062 5.809 -15.055 1 37.97 87 ARG B CA 1
ATOM 1416 C C . ARG B 1 87 ? -5.758 5.125 -15.453 1 37.97 87 ARG B C 1
ATOM 1418 O O . ARG B 1 87 ? -5.406 4.078 -14.898 1 37.97 87 ARG B O 1
ATOM 1425 N N . LEU B 1 88 ? -5.309 5.262 -16.781 1 34.25 88 LEU B N 1
ATOM 1426 C CA . LEU B 1 88 ? -4.07 4.777 -17.375 1 34.25 88 LEU B CA 1
ATOM 1427 C C . LEU B 1 88 ? -2.867 5.523 -16.797 1 34.25 88 LEU B C 1
ATOM 1429 O O . LEU B 1 88 ? -2.938 6.73 -16.562 1 34.25 88 LEU B O 1
ATOM 1433 N N . VAL B 1 89 ? -2.008 4.895 -16.156 1 39.56 89 VAL B N 1
ATOM 1434 C CA . VAL B 1 89 ? -0.824 5.395 -15.469 1 39.56 89 VAL B CA 1
ATOM 1435 C C . VAL B 1 89 ? 0.188 5.914 -16.484 1 39.56 89 VAL B C 1
ATOM 1437 O O . VAL B 1 89 ? 0.55 5.203 -17.422 1 39.56 89 VAL B O 1
ATOM 1440 N N . SER B 1 90 ? 0.198 7.227 -16.938 1 37.47 90 SER B N 1
ATOM 1441 C CA . SER B 1 90 ? 1.24 7.754 -17.812 1 37.47 90 SER B CA 1
ATOM 1442 C C . SER B 1 90 ? 2.516 8.055 -17.031 1 37.47 90 SER B C 1
ATOM 1444 O O . SER B 1 90 ? 2.461 8.602 -15.93 1 37.47 90 SER B O 1
ATOM 1446 N N . PHE B 1 91 ? 3.549 7.371 -17.344 1 37.81 91 PHE B N 1
ATOM 1447 C CA . PHE B 1 91 ? 4.879 7.57 -16.766 1 37.81 91 PHE B CA 1
ATOM 1448 C C . PHE B 1 91 ? 5.574 8.758 -17.422 1 37.81 91 PHE B C 1
ATOM 1450 O O . PHE B 1 91 ? 5.562 8.898 -18.641 1 37.81 91 PHE B O 1
ATOM 1457 N N . LEU B 1 92 ? 5.59 9.883 -16.875 1 34.47 92 LEU B N 1
ATOM 1458 C CA . LEU B 1 92 ? 6.45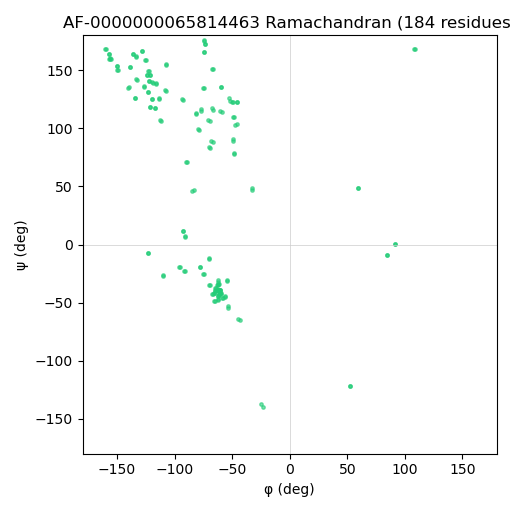7 10.867 -17.5 1 34.47 92 LEU B CA 1
ATOM 1459 C C . LEU B 1 92 ? 7.906 10.398 -17.5 1 34.47 92 LEU B C 1
ATOM 1461 O O . LEU B 1 92 ? 8.414 9.93 -16.484 1 34.47 92 LEU B O 1
ATOM 1465 N N . PRO B 1 93 ? 8.383 10.188 -18.828 1 32.12 93 PRO B N 1
ATOM 1466 C CA . PRO B 1 93 ? 9.797 9.844 -19 1 32.12 93 PRO B CA 1
ATOM 1467 C C . PRO B 1 93 ? 10.727 10.727 -18.172 1 32.12 93 PRO B C 1
ATOM 1469 O O . PRO B 1 93 ? 10.453 11.914 -18 1 32.12 93 PRO B O 1
ATOM 1472 N N . VAL B 1 94 ? 11.531 10.023 -17.297 1 29.83 94 VAL B N 1
ATOM 1473 C CA . VAL B 1 94 ? 12.688 10.805 -16.859 1 29.83 94 VAL B CA 1
ATOM 1474 C C . VAL B 1 94 ? 13.57 11.133 -18.062 1 29.83 94 VAL B C 1
ATOM 1476 O O . VAL B 1 94 ? 13.625 10.367 -19.031 1 29.83 94 VAL B O 1
#

Organism: Escherichia coli (strain K12) (NCBI:txid83333)

Sequence (188 aa):
MSMLVVVTENVPPRLRGRLAIWLLEVRAGVYVGDVSAKIREMIWEQIAGLAEEGNVVMAWATNTETGFEFQTFGLNRRTPVDLDGLRLVSFLPVMSMLVVVTENVPPRLRGRLAIWLLEVRAGVYVGDVSAKIREMIWEQIAGLAEEGNVVMAWATNTETGFEFQTFGLNRRTPVDLDGLRLVSFLPV